Protein 3EAK (pdb70)

Solvent-accessible surface area: 11902 Å² total; per-residue (Å²): 138,15,68,9,85,16,61,39,32,31,123,21,140,85,57,19,14,34,85,0,31,2,52,16,65,54,16,114,137,98,65,21,56,46,9,0,1,0,0,2,12,76,8,105,92,110,51,77,66,17,0,1,0,8,4,8,143,49,17,102,57,42,41,15,137,70,0,129,39,54,5,18,0,13,18,6,31,71,128,60,13,0,53,0,9,0,8,60,3,30,66,127,1,30,0,43,0,51,0,0,2,24,150,31,126,14,149,187,56,5,63,44,172,62,13,177,28,82,11,94,22,16,100,0,45,8,89,125,20,120,9,90,15,57,41,30,28,135,18,143,80,52,15,14,34,103,0,25,1,51,17,70,46,14,106,136,103,70,24,55,55,12,0,1,0,0,3,11,72,32,108,86,120,49,80,72,17,0,1,0,9,4,39,77,55,15,107,57,46,56,13,144,50,0,66,37,52,5,18,0,11,18,3,36,70,106,61,12,0,16,0,12,0,9,57,3,38,74,120,0,31,1,45,0,47,0,0,2,25,124,29,151,10,148,188,59,6,57,31,168,56,12,138,30,88,10,95,20,21,100,0,40,3,103

Sequence (254 aa):
QVQLVESGGGLVQPGGSLRLSCAASGGSEYSYSTFSLGWFRQAPGQGLEAVAAIASMGGLTYYADSVKGRFTISRDNSKNTLYLQMNSLRAEDTAVYYCAAVRGYFMRLPSSHNFRYWGQGTLVTVSQVQLVESGGGLVQPGGSLRLSCAASGGSEYSYSTFSLGWFRQAPGQGLEAVAAIASMGGLTYYADSVKGRFTISRDNSKNTLYLQMNSLRAEDTAVYYCAAVRGYFMRLPSSHNFRYWGQGTLVTVS

CATH classification: 2.60.40.10

Foldseek 3Di:
DKAKAKDWADEDEAQAKTKIKIFIDDPPVDQLLLKKKFKWWAAVPGDIWTAKIFWRDPRDIEGDPVCVVFKDWDDDRVRSMIMMIGGNHDQVNWTWMKMFIDNDGDDYRDGPVRGDYIYPTGTHGYD/DKAKAKDWADEDEAQAKTKMKIFMDDPVVDQLLLKKKFKWWAAPPGDIGTAKIFFSPPRDIEGDPVCVVFKDWDDDRVRSMIMIIGGNHDQVPWTWMKMFIDSDGDDYRDDPVVGDGIYPTGTHGYD

Nearest PDB structures (foldseek):
  3eak-assembly2_B  TM=1.008E+00  e=4.453E-27  Camelus dromedarius
  3dwt-assembly8_H  TM=9.863E-01  e=5.514E-21  Camelus dromedarius
  7zkz-assembly1_B  TM=8.954E-01  e=1.924E-18  Lama glama
  7xli-assembly1_B  TM=9.361E-01  e=1.884E-16  Lama glama
  1qd0-assembly1_A  TM=9.054E-01  e=8.372E-16  Lama glama

Radius of gyration: 17.83 Å; Cα contacts (8 Å, |Δi|>4): 670; chains: 2; bounding box: 44×41×45 Å

Structure (mmCIF, N/CA/C/O backbone):
data_3EAK
#
_entry.id   3EAK
#
_cell.length_a   75.585
_cell.length_b   70.750
_cell.length_c   50.370
_cell.angle_alpha   90.00
_cell.angle_beta   90.00
_cell.angle_gamma   90.00
#
_symmetry.space_group_name_H-M   'P 21 21 2'
#
loop_
_entity.id
_entity.type
_entity.pdbx_description
1 polymer NbBCII10-FGLA
2 non-polymer 'SULFATE ION'
3 water water
#
loop_
_atom_site.group_PDB
_atom_site.id
_atom_site.type_symbol
_atom_site.label_atom_id
_atom_site.label_alt_id
_atom_site.label_comp_id
_atom_site.label_asym_id
_atom_site.label_entity_id
_atom_site.label_seq_id
_atom_site.pdbx_PDB_ins_code
_atom_site.Cartn_x
_atom_site.Cartn_y
_atom_site.Cartn_z
_atom_site.occupancy
_atom_site.B_iso_or_equiv
_atom_site.auth_seq_id
_atom_site.auth_comp_id
_atom_site.auth_asym_id
_atom_site.auth_atom_id
_atom_site.pdbx_PDB_model_num
ATOM 1 N N . GLN A 1 1 ? 68.179 9.063 20.372 1.00 42.83 1 GLN 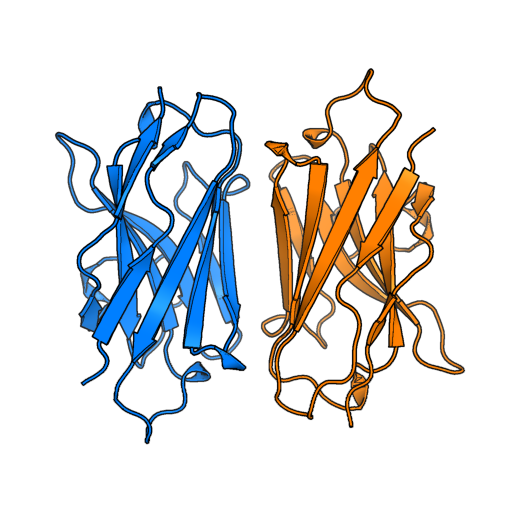A N 1
ATOM 2 C CA . GLN A 1 1 ? 68.009 10.178 21.354 1.00 40.84 1 GLN A CA 1
ATOM 3 C C . GLN A 1 1 ? 68.528 11.483 20.759 1.00 39.75 1 GLN A C 1
ATOM 4 O O . GLN A 1 1 ? 67.774 12.442 20.570 1.00 42.14 1 GLN A O 1
ATOM 9 N N . VAL A 1 2 ? 69.824 11.499 20.462 1.00 34.25 2 VAL A N 1
ATOM 10 C CA . VAL A 1 2 ? 70.490 12.672 19.909 1.00 27.61 2 VAL A CA 1
ATOM 11 C C . VAL A 1 2 ? 70.029 12.984 18.491 1.00 24.66 2 VAL A C 1
ATOM 12 O O . VAL A 1 2 ? 69.987 12.103 17.640 1.00 23.56 2 VAL A O 1
ATOM 16 N N . GLN A 1 3 ? 69.680 14.243 18.249 1.00 21.26 3 GLN A N 1
ATOM 17 C CA . GLN A 1 3 ? 69.264 14.682 16.922 1.00 18.03 3 GLN A CA 1
ATOM 18 C C . GLN A 1 3 ? 70.416 15.512 16.358 1.00 18.93 3 GLN A C 1
ATOM 19 O O . GLN A 1 3 ? 71.062 16.260 17.094 1.00 18.13 3 GLN A O 1
ATOM 22 N N . LEU A 1 4 ? 70.677 15.373 15.062 1.00 15.83 4 LEU A N 1
ATOM 23 C CA . LEU A 1 4 ? 71.759 16.104 14.411 1.00 17.23 4 LEU A CA 1
ATOM 24 C C . LEU A 1 4 ? 71.227 16.948 13.261 1.00 15.42 4 LEU A C 1
ATOM 25 O O . LEU A 1 4 ? 70.408 16.484 12.474 1.00 17.09 4 LEU A O 1
ATOM 30 N N . VAL A 1 5 ? 71.703 18.184 13.162 1.00 16.28 5 VAL A N 1
ATOM 31 C CA . VAL A 1 5 ? 71.267 19.082 12.102 1.00 16.06 5 VAL A CA 1
ATOM 32 C C . VAL A 1 5 ? 72.423 19.787 11.390 1.00 16.94 5 VAL A C 1
ATOM 33 O O . VAL A 1 5 ? 73.134 20.587 11.996 1.00 16.55 5 VAL A O 1
ATOM 37 N N . GLU A 1 6 ? 72.604 19.492 10.102 1.00 16.21 6 GLU A N 1
ATOM 38 C CA . GLU A 1 6 ? 73.662 20.126 9.326 1.00 18.75 6 GLU A CA 1
ATOM 39 C C . GLU A 1 6 ? 73.2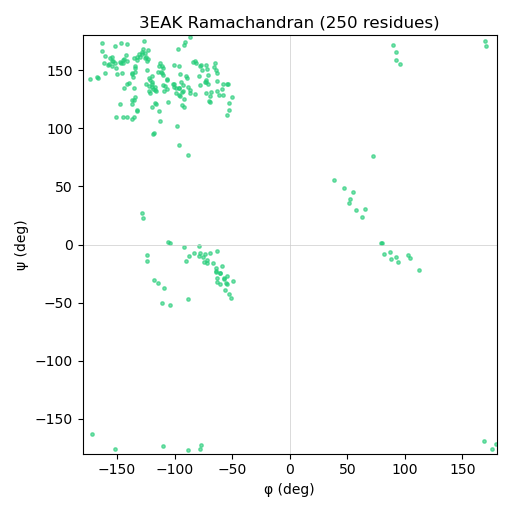40 21.529 8.926 1.00 19.76 6 GLU A C 1
ATOM 40 O O . GLU A 1 6 ? 72.050 21.821 8.785 1.00 19.04 6 GLU A O 1
ATOM 46 N N . SER A 1 7 ? 74.231 22.386 8.723 1.00 21.52 7 SER A N 1
ATOM 47 C CA . SER A 1 7 ? 74.003 23.769 8.338 1.00 22.40 7 SER A CA 1
ATOM 48 C C . SER A 1 7 ? 75.231 24.269 7.581 1.00 21.88 7 SER A C 1
ATOM 49 O O . SER A 1 7 ? 76.315 23.702 7.715 1.00 17.87 7 SER A O 1
ATOM 52 N N . GLY A 1 8 ? 75.055 25.309 6.770 1.00 21.04 8 GLY A N 1
ATOM 53 C CA . GLY A 1 8 ? 76.178 25.878 6.043 1.00 20.59 8 GLY A CA 1
ATOM 54 C C . GLY A 1 8 ? 76.305 25.541 4.571 1.00 21.74 8 GLY A C 1
ATOM 55 O O . GLY A 1 8 ? 77.135 26.123 3.871 1.00 21.89 8 GLY A O 1
ATOM 56 N N . GLY A 1 9 ? 75.498 24.603 4.093 1.00 21.60 9 GLY A N 1
ATOM 57 C CA . GLY A 1 9 ? 75.576 24.222 2.697 1.00 23.12 9 GLY A CA 1
ATOM 58 C C . GLY A 1 9 ? 75.184 25.341 1.752 1.00 25.32 9 GLY A C 1
ATOM 59 O O . GLY A 1 9 ? 74.448 26.260 2.122 1.00 23.08 9 GLY A O 1
ATOM 60 N N . GLY A 1 10 ? 75.676 25.267 0.523 1.00 24.93 10 GLY A N 1
ATOM 61 C CA . GLY A 1 10 ? 75.352 26.290 -0.451 1.00 26.11 10 GLY A CA 1
ATOM 62 C C . GLY A 1 10 ? 76.203 26.202 -1.696 1.00 24.96 10 GLY A C 1
ATOM 63 O O . GLY A 1 10 ? 76.922 25.227 -1.915 1.00 23.32 10 GLY A O 1
ATOM 64 N N . LEU A 1 11 ? 76.120 27.238 -2.516 1.00 26.32 11 LEU A N 1
ATOM 65 C CA . LEU A 1 11 ? 76.874 27.286 -3.750 1.00 26.48 11 LEU A CA 1
ATOM 66 C C . LEU A 1 11 ? 78.198 28.007 -3.545 1.00 27.16 11 LEU A C 1
ATOM 67 O O . LEU A 1 11 ? 78.249 29.085 -2.954 1.00 26.83 11 LEU A O 1
ATOM 72 N N . VAL A 1 12 ? 79.271 27.388 -4.022 1.00 25.43 12 VAL A N 1
ATOM 73 C CA . VAL A 1 12 ? 80.604 27.962 -3.923 1.00 28.19 12 VAL A CA 1
ATOM 74 C C . VAL A 1 12 ? 81.349 27.763 -5.236 1.00 27.99 12 VAL A C 1
ATOM 75 O O . VAL A 1 12 ? 81.138 26.774 -5.944 1.00 28.57 12 VAL A O 1
ATOM 79 N N . GLN A 1 13 ? 82.203 28.721 -5.571 1.00 28.24 13 GLN A N 1
ATOM 80 C CA . GLN A 1 13 ? 82.974 28.654 -6.802 1.00 29.27 13 GLN A CA 1
ATOM 81 C C . GLN A 1 13 ? 84.158 27.720 -6.621 1.00 26.14 13 GLN A C 1
ATOM 82 O O . GLN A 1 13 ? 84.725 27.634 -5.533 1.00 24.89 13 GLN A O 1
ATOM 88 N N . PRO A 1 14 ? 84.529 26.982 -7.679 1.00 24.78 14 PRO A N 1
ATOM 89 C CA . PRO A 1 14 ? 85.661 26.058 -7.602 1.00 26.32 14 PRO A CA 1
ATOM 90 C C . PRO A 1 14 ? 86.917 26.784 -7.129 1.00 28.47 14 PRO A C 1
ATOM 91 O O . PRO A 1 14 ? 87.188 27.910 -7.548 1.00 27.52 14 PRO A O 1
ATOM 95 N N . GLY A 1 15 ? 87.670 26.134 -6.249 1.00 26.10 15 GLY A N 1
ATOM 96 C CA . GLY A 1 15 ? 88.868 26.742 -5.705 1.00 22.10 15 GLY A CA 1
ATOM 97 C C . GLY A 1 15 ? 88.557 27.443 -4.390 1.00 19.72 15 GLY A C 1
ATOM 98 O O . GLY A 1 15 ? 89.456 27.782 -3.622 1.00 17.91 15 GLY A O 1
ATOM 99 N N . GLY A 1 16 ? 87.271 27.652 -4.129 1.00 21.40 16 GLY A N 1
ATOM 100 C CA . GLY A 1 16 ? 86.859 28.327 -2.908 1.00 20.93 16 GLY A CA 1
ATOM 101 C C . GLY A 1 16 ? 86.880 27.463 -1.659 1.00 19.15 16 GLY A C 1
ATOM 102 O O . GLY A 1 16 ? 87.297 26.305 -1.692 1.00 14.84 16 GLY A O 1
ATOM 103 N N . SER A 1 17 ? 86.424 28.046 -0.553 1.00 18.84 17 SER A N 1
ATOM 104 C CA . SER A 1 17 ? 86.372 27.363 0.734 1.00 18.67 17 SER A CA 1
ATOM 105 C C . SER A 1 17 ? 84.964 27.440 1.295 1.00 20.58 17 SER A C 1
ATOM 106 O O . SER A 1 17 ? 84.151 28.243 0.847 1.00 20.66 17 SER A O 1
ATOM 109 N N . LEU A 1 18 ? 84.690 26.616 2.297 1.00 17.78 18 LEU A N 1
ATOM 110 C CA . LEU A 1 18 ? 83.379 26.605 2.924 1.00 18.28 18 LEU A CA 1
ATOM 111 C C . LEU A 1 18 ? 83.438 25.820 4.227 1.00 16.41 18 LEU A C 1
ATOM 112 O O . LEU A 1 18 ? 84.147 24.815 4.321 1.00 16.12 18 LEU A O 1
ATOM 117 N N . ARG A 1 19 ? 82.699 26.285 5.228 1.00 14.23 19 ARG A N 1
ATOM 118 C CA . ARG A 1 19 ? 82.645 25.602 6.511 1.00 17.85 19 ARG A CA 1
ATOM 119 C C . ARG A 1 19 ? 81.227 25.105 6.752 1.00 18.27 19 ARG A C 1
ATOM 120 O O . ARG A 1 19 ? 80.265 25.854 6.575 1.00 18.61 19 ARG A O 1
ATOM 128 N N . LEU A 1 20 ? 81.107 23.841 7.143 1.00 14.81 20 LEU A N 1
ATOM 129 C CA . LEU A 1 20 ? 79.809 23.247 7.451 1.00 16.22 20 LEU A CA 1
ATOM 130 C C . LEU A 1 20 ? 79.753 23.004 8.951 1.00 17.01 20 LEU A C 1
ATOM 131 O O . LEU A 1 20 ? 80.774 22.723 9.573 1.00 13.39 20 LEU A O 1
ATOM 136 N N . SER A 1 21 ? 78.566 23.118 9.536 1.00 15.60 21 SER A N 1
ATOM 137 C CA . SER A 1 21 ? 78.419 22.876 10.960 1.00 15.61 21 SER A CA 1
ATOM 138 C C . SER A 1 21 ? 77.329 21.837 11.177 1.00 17.40 21 SER A C 1
ATOM 139 O O . SER A 1 21 ? 76.490 21.598 10.302 1.00 13.92 21 SER A O 1
ATOM 142 N N . CYS A 1 22 ? 77.353 21.222 12.354 1.00 15.50 22 CYS A N 1
ATOM 143 C CA . CYS A 1 22 ? 76.386 20.196 12.711 1.00 17.67 22 CYS A CA 1
ATOM 144 C C . CYS A 1 22 ? 76.068 20.303 14.192 1.00 16.33 22 CYS A C 1
ATOM 145 O O . CYS A 1 22 ? 76.906 20.002 15.042 1.00 18.85 22 CYS A O 1
ATOM 148 N N . ALA A 1 23 ? 74.854 20.749 14.494 1.00 15.34 23 ALA A N 1
ATOM 149 C CA . ALA A 1 23 ? 74.420 20.909 15.872 1.00 14.81 23 ALA A CA 1
ATOM 150 C C . ALA A 1 23 ? 73.716 19.656 16.372 1.00 16.20 23 ALA A C 1
ATOM 151 O O . ALA A 1 23 ? 72.837 19.109 15.698 1.00 18.93 23 ALA A O 1
ATOM 153 N N . ALA A 1 24 ? 74.107 19.198 17.553 1.00 15.37 24 ALA A N 1
ATOM 154 C CA . ALA A 1 24 ? 73.499 18.019 18.156 1.00 17.86 24 ALA A CA 1
ATOM 155 C C . ALA A 1 24 ? 72.606 18.472 19.305 1.00 19.38 24 ALA A C 1
ATOM 156 O O . ALA A 1 24 ? 72.942 19.415 20.024 1.00 17.37 24 ALA A O 1
ATOM 158 N N . SER A 1 25 ? 71.470 17.803 19.467 1.00 18.60 25 SER A N 1
ATOM 159 C CA . SER A 1 25 ? 70.537 18.124 20.539 1.00 20.65 25 SER A CA 1
ATOM 160 C C . SER A 1 25 ? 69.950 16.842 21.106 1.00 21.21 25 SER A C 1
ATOM 161 O O . SER A 1 25 ? 69.944 15.805 20.442 1.00 19.90 25 SER A O 1
ATOM 164 N N . GLY A 1 26 ? 69.454 16.914 22.336 1.00 19.66 26 GLY A N 1
ATOM 165 C CA . GLY A 1 26 ? 68.885 15.737 22.965 1.00 22.06 26 GLY A CA 1
ATOM 166 C C . GLY A 1 26 ? 69.963 14.986 23.719 1.00 21.79 26 GLY A C 1
ATOM 167 O O . GLY A 1 26 ? 71.145 15.320 23.601 1.00 19.81 26 GLY A O 1
ATOM 168 N N . GLY A 1 27 ? 69.561 13.978 24.491 1.00 22.22 27 GLY A N 1
ATOM 169 C CA . GLY A 1 27 ? 70.513 13.195 25.264 1.00 21.84 27 GLY A CA 1
ATOM 170 C C . GLY A 1 27 ? 71.410 14.015 26.181 1.00 23.56 27 GLY A C 1
ATOM 171 O O . GLY A 1 27 ? 72.617 13.784 26.244 1.00 24.58 27 GLY A O 1
ATOM 172 N N . SER A 1 28 ? 70.829 14.966 26.906 1.00 26.05 28 SER A N 1
ATOM 173 C CA . SER A 1 28 ? 71.601 15.822 27.804 1.00 24.88 28 SER A CA 1
ATOM 174 C C . SER A 1 28 ? 72.396 15.064 28.863 1.00 26.50 28 SER A C 1
ATOM 175 O O . SER A 1 28 ? 73.433 15.546 29.319 1.00 24.86 28 SER A O 1
ATOM 178 N N . GLU A 1 29 ? 71.912 13.889 29.265 1.00 24.30 29 GLU A N 1
ATOM 179 C CA . GLU A 1 29 ? 72.603 13.103 30.287 1.00 25.33 29 GLU A CA 1
ATOM 180 C C . GLU A 1 29 ? 73.926 12.525 29.781 1.00 24.89 29 GLU A C 1
ATOM 181 O O . GLU A 1 29 ? 74.721 12.013 30.563 1.00 24.03 29 GLU A O 1
ATOM 187 N N . TYR A 1 30 ? 74.200 12.651 28.578 1.00 24.27 30 TYR A N 1
ATOM 188 C CA . TYR A 1 30 ? 75.280 12.089 27.769 1.00 25.35 30 TYR A CA 1
ATOM 189 C C . TYR A 1 30 ? 76.309 13.180 27.473 1.00 21.56 30 TYR A C 1
ATOM 190 O O . TYR A 1 30 ? 75.954 14.307 27.112 1.00 22.23 30 TYR A O 1
ATOM 194 N N . SER A 1 31 ? 77.627 12.972 27.858 1.00 22.04 31 SER A N 1
ATOM 195 C CA . SER A 1 31 ? 78.666 13.972 27.613 1.00 22.21 31 SER A CA 1
ATOM 196 C C . SER A 1 31 ? 78.932 14.022 26.117 1.00 20.22 31 SER A C 1
ATOM 197 O O . SER A 1 31 ? 79.250 13.000 25.508 1.00 17.55 31 SER A O 1
ATOM 200 N N . TYR A 1 32 ? 78.802 15.206 25.525 1.00 18.59 32 TYR A N 1
ATOM 201 C CA . TYR A 1 32 ? 79.025 15.346 24.093 1.00 19.04 32 TYR A CA 1
ATOM 202 C C . TYR A 1 32 ? 80.377 14.767 23.689 1.00 17.11 32 TYR A C 1
ATOM 203 O O . TYR A 1 32 ? 80.484 14.079 22.678 1.00 16.61 32 TYR A O 1
ATOM 212 N N . SER A 1 33 ? 81.399 15.039 24.493 1.00 17.30 33 SER A N 1
ATOM 213 C CA . SER A 1 33 ? 82.749 14.566 24.208 1.00 19.34 33 SER A CA 1
ATOM 214 C C . SER A 1 33 ? 82.895 13.047 24.097 1.00 19.84 33 SER A C 1
ATOM 215 O O . SER A 1 33 ? 83.882 12.567 23.538 1.00 21.76 33 SER A O 1
ATOM 218 N N . THR A 1 34 ? 81.932 12.288 24.622 1.00 19.27 34 THR A N 1
ATOM 219 C CA . THR A 1 34 ? 82.012 10.829 24.537 1.00 18.75 34 THR A CA 1
ATOM 220 C C . THR A 1 34 ? 81.592 10.321 23.155 1.00 16.93 34 THR A C 1
ATOM 221 O O . THR A 1 34 ? 81.767 9.144 22.833 1.00 20.68 34 THR A O 1
ATOM 225 N N . PHE A 1 35 ? 81.036 11.207 22.339 1.00 15.00 35 PHE A N 1
ATOM 226 C CA . PHE A 1 35 ? 80.631 10.825 20.993 1.00 15.77 35 PHE A CA 1
ATOM 227 C C . PHE A 1 35 ? 81.779 11.011 20.010 1.00 15.27 35 PHE A C 1
ATOM 228 O O . PHE A 1 35 ? 82.481 12.022 20.062 1.00 16.28 35 PHE A O 1
ATOM 236 N N . SER A 1 36 ? 81.984 10.022 19.140 1.00 15.28 36 SER A N 1
ATOM 237 C CA . SER A 1 36 ? 82.978 10.131 18.074 1.00 13.92 36 SER A CA 1
ATOM 238 C C . SER A 1 36 ? 82.099 10.727 16.983 1.00 16.10 36 SER A C 1
ATOM 239 O O . SER A 1 36 ? 80.913 10.393 16.903 1.00 15.71 36 SER A O 1
ATOM 242 N N . LEU A 1 37 ? 82.653 11.607 16.158 1.00 16.17 37 LEU A N 1
ATOM 243 C CA . LEU A 1 37 ? 81.865 12.261 15.117 1.00 17.47 37 LEU A CA 1
ATOM 244 C C . LEU A 1 37 ? 82.435 12.044 13.722 1.00 15.61 37 LEU A C 1
ATOM 245 O O . LEU A 1 37 ? 83.612 11.731 13.562 1.00 17.84 37 LEU A O 1
ATOM 250 N N . GLY A 1 38 ? 81.591 12.225 12.712 1.00 14.94 38 GLY A N 1
ATOM 251 C CA . GLY A 1 38 ? 82.051 12.041 11.352 1.00 12.51 38 GLY A CA 1
ATOM 252 C C . GLY A 1 38 ? 81.243 12.770 10.301 1.00 11.74 38 GLY A C 1
ATOM 253 O O . GLY A 1 38 ? 80.073 13.109 10.507 1.00 13.40 38 GLY A O 1
ATOM 254 N N . TRP A 1 39 ? 81.898 13.047 9.179 1.00 12.50 39 TRP A N 1
ATOM 255 C CA . TRP A 1 39 ? 81.263 13.689 8.038 1.00 9.74 39 TRP A CA 1
ATOM 256 C C . TRP A 1 39 ? 81.313 12.716 6.878 1.00 11.12 39 TRP A C 1
ATOM 257 O O . TRP A 1 39 ? 82.359 12.130 6.597 1.00 10.93 39 TRP A O 1
ATOM 268 N N . PHE A 1 40 ? 80.175 12.563 6.213 1.00 10.28 40 PHE A N 1
ATOM 269 C CA . PHE A 1 40 ? 80.045 11.701 5.052 1.00 11.28 40 PHE A CA 1
ATOM 270 C C . PHE A 1 40 ? 79.433 12.537 3.943 1.00 11.98 40 PHE A C 1
ATOM 271 O O . PHE A 1 40 ? 78.954 13.644 4.183 1.00 12.01 40 PHE A O 1
ATOM 279 N N . ARG A 1 41 ? 79.458 12.015 2.726 1.00 12.17 41 ARG A N 1
ATOM 280 C CA . ARG A 1 41 ? 78.846 12.728 1.620 1.00 13.02 41 ARG A CA 1
ATOM 281 C C . ARG A 1 41 ? 78.417 11.750 0.545 1.00 13.87 41 ARG A C 1
ATOM 282 O O . ARG A 1 41 ? 78.916 10.624 0.463 1.00 11.07 41 ARG A O 1
ATOM 290 N N . GLN A 1 42 ? 77.472 12.192 -0.272 1.00 13.23 42 GLN A N 1
ATOM 291 C CA . GLN A 1 42 ? 76.983 11.386 -1.368 1.00 15.37 42 GLN A CA 1
ATOM 292 C C . GLN A 1 42 ? 76.852 12.309 -2.558 1.00 13.36 42 GLN A C 1
ATOM 293 O O . GLN A 1 42 ? 75.985 13.173 -2.586 1.00 15.20 42 GLN A O 1
ATOM 299 N N . ALA A 1 43 ? 77.744 12.150 -3.524 1.00 14.30 43 ALA A N 1
ATOM 300 C CA . ALA A 1 43 ? 77.693 12.989 -4.705 1.00 16.99 43 ALA A CA 1
ATOM 301 C C . ALA A 1 43 ? 76.643 12.399 -5.625 1.00 18.83 43 ALA A C 1
ATOM 302 O O . ALA A 1 43 ? 76.311 11.221 -5.518 1.00 16.91 43 ALA A O 1
ATOM 304 N N . PRO A 1 44 ? 76.068 13.222 -6.515 1.00 19.30 44 PRO A N 1
ATOM 305 C CA . PRO A 1 44 ? 75.062 12.656 -7.410 1.00 19.89 44 PRO A CA 1
ATOM 306 C C . PRO A 1 44 ? 75.690 11.512 -8.202 1.00 20.16 44 PRO A C 1
ATOM 307 O O . PRO A 1 44 ? 76.838 11.606 -8.634 1.00 22.13 44 PRO A O 1
ATOM 311 N N . GLY A 1 45 ? 74.951 10.418 -8.352 1.00 20.65 45 GLY A N 1
ATOM 312 C CA . GLY A 1 45 ? 75.460 9.278 -9.092 1.00 20.05 45 GLY A CA 1
ATOM 313 C C . GLY A 1 45 ? 76.431 8.386 -8.332 1.00 20.71 45 GLY A C 1
ATOM 314 O O . GLY A 1 45 ? 76.929 7.410 -8.896 1.00 20.88 45 GLY A O 1
ATOM 315 N N . GLN A 1 46 ? 76.702 8.697 -7.063 1.00 19.59 46 GLN A N 1
ATOM 316 C CA . GLN A 1 46 ? 77.629 7.886 -6.271 1.00 18.96 46 GLN A CA 1
ATOM 317 C C . GLN A 1 46 ? 77.022 7.415 -4.955 1.00 18.09 46 GLN A C 1
ATOM 318 O O . GLN A 1 46 ? 75.912 7.796 -4.590 1.00 17.08 46 GLN A O 1
ATOM 324 N N . GLY A 1 47 ? 77.778 6.595 -4.235 1.00 17.76 47 GLY A N 1
ATOM 325 C CA . GLY A 1 47 ? 77.320 6.095 -2.954 1.00 14.85 47 GLY A CA 1
ATOM 326 C C . GLY A 1 47 ? 77.777 6.979 -1.807 1.00 16.83 47 GLY A C 1
ATOM 327 O O . GLY A 1 47 ? 78.570 7.912 -1.991 1.00 15.75 47 GLY A O 1
ATOM 328 N N . LEU A 1 48 ? 77.260 6.694 -0.619 1.00 16.10 48 LEU A N 1
ATOM 329 C CA . LEU A 1 48 ? 77.616 7.432 0.585 1.00 15.19 48 LEU A CA 1
ATOM 330 C C . LEU A 1 48 ? 79.063 7.104 0.950 1.00 18.56 48 LEU A C 1
ATOM 331 O O . LEU A 1 48 ? 79.401 5.937 1.152 1.00 18.09 48 LEU A O 1
ATOM 336 N N . GLU A 1 49 ? 79.914 8.121 1.049 1.00 15.61 49 GLU A N 1
ATOM 337 C CA . GLU A 1 49 ? 81.315 7.891 1.391 1.00 16.74 49 GLU A CA 1
ATOM 338 C C . GLU A 1 49 ? 81.764 8.669 2.624 1.00 16.12 49 GLU A C 1
ATOM 339 O O . GLU A 1 49 ? 81.258 9.751 2.910 1.00 12.82 49 G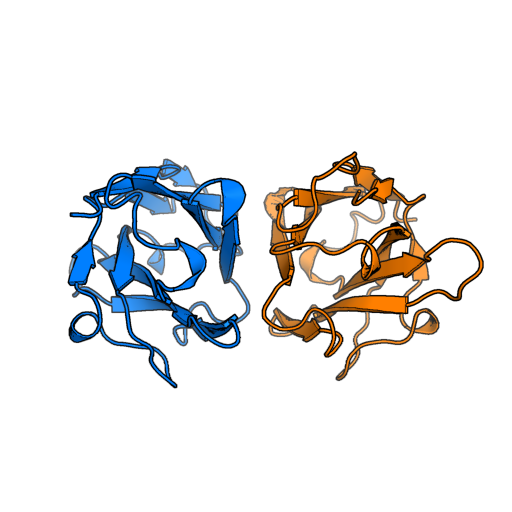LU A O 1
ATOM 345 N N . ALA A 1 50 ? 82.727 8.108 3.348 1.00 14.14 50 ALA A N 1
ATOM 346 C CA . ALA A 1 50 ? 83.257 8.766 4.529 1.00 14.09 50 ALA A CA 1
ATOM 347 C C . ALA A 1 50 ? 84.122 9.933 4.061 1.00 13.02 50 ALA A C 1
ATOM 348 O O . ALA A 1 50 ? 84.855 9.809 3.082 1.00 12.56 50 ALA A O 1
ATOM 350 N N . VAL A 1 51 ? 84.034 11.062 4.759 1.00 12.76 51 VAL A N 1
ATOM 351 C CA . VAL A 1 51 ? 84.825 12.235 4.404 1.00 12.58 51 VAL A CA 1
ATOM 352 C C . VAL A 1 51 ? 85.896 12.524 5.452 1.00 11.46 51 VAL A C 1
ATOM 353 O O . VAL A 1 51 ? 87.070 12.701 5.126 1.00 12.07 51 VAL A O 1
ATOM 357 N N . ALA A 1 52 ? 85.482 12.569 6.712 1.00 13.09 52 ALA A N 1
ATOM 358 C CA . ALA A 1 52 ? 86.396 12.834 7.817 1.00 11.55 52 ALA A CA 1
ATOM 359 C C . ALA A 1 52 ? 85.760 12.374 9.111 1.00 10.87 52 ALA A C 1
ATOM 360 O O . ALA A 1 52 ? 84.536 12.272 9.210 1.00 11.54 52 ALA A O 1
ATOM 362 N N . ALA A 1 53 ? 86.587 12.087 10.106 1.00 10.17 53 ALA A N 1
ATOM 363 C CA . ALA A 1 53 ? 86.067 11.644 11.384 1.00 10.95 53 ALA A CA 1
ATOM 364 C C . ALA A 1 53 ? 87.021 11.964 12.518 1.00 12.24 53 ALA A C 1
ATOM 365 O O . ALA A 1 53 ? 88.234 12.070 12.329 1.00 13.90 53 ALA A O 1
ATOM 367 N N . ILE A 1 54 ? 86.461 12.112 13.707 1.00 11.98 54 ILE A N 1
ATOM 368 C CA . ILE A 1 54 ? 87.259 12.409 14.878 1.00 13.28 54 ILE A CA 1
ATOM 369 C C . ILE A 1 54 ? 86.781 11.514 16.013 1.00 14.59 54 ILE A C 1
ATOM 370 O O . ILE A 1 54 ? 85.603 11.528 16.390 1.00 14.05 54 ILE A O 1
ATOM 375 N N . ALA A 1 55 ? 87.703 10.811 16.529 1.00 12.49 55 ALA A N 1
ATOM 376 C CA . ALA A 1 55 ? 87.365 9.815 17.539 1.00 12.19 55 ALA A CA 1
ATOM 377 C C . ALA A 1 55 ? 87.388 10.399 18.938 1.00 16.39 55 ALA A C 1
ATOM 378 O O . ALA A 1 55 ? 88.220 11.262 19.265 1.00 14.63 55 ALA A O 1
ATOM 380 N N . SER A 1 56 ? 86.464 9.915 19.711 1.00 17.88 56 SER A N 1
ATOM 381 C CA . SER A 1 56 ? 86.390 10.243 21.106 1.00 22.04 56 SER A CA 1
ATOM 382 C C . SER A 1 56 ? 87.560 9.510 21.700 1.00 25.69 56 SER A C 1
ATOM 383 O O . SER A 1 56 ? 87.947 8.469 21.175 1.00 30.43 56 SER A O 1
ATOM 386 N N . MET A 1 57 ? 88.117 10.021 22.762 1.00 28.93 57 MET A N 1
ATOM 387 C CA . MET A 1 57 ? 89.271 9.353 23.425 1.00 32.15 57 MET A CA 1
ATOM 388 C C . MET A 1 57 ? 90.535 9.503 22.569 1.00 31.17 57 MET A C 1
ATOM 389 O O . MET A 1 57 ? 90.990 8.540 21.930 1.00 34.76 57 MET A O 1
ATOM 394 N N . GLY A 1 58 ? 90.885 10.699 22.782 1.00 29.31 58 GLY A N 1
ATOM 395 C CA . GLY A 1 58 ? 92.156 11.079 22.187 1.00 27.64 58 GLY A CA 1
ATOM 396 C C . GLY A 1 58 ? 92.016 12.086 21.059 1.00 23.87 58 GLY A C 1
ATOM 397 O O . GLY A 1 58 ? 92.971 12.785 20.720 1.00 21.33 58 GLY A O 1
ATOM 398 N N . GLY A 1 59 ? 90.825 12.153 20.471 1.00 20.55 59 GLY A N 1
ATOM 399 C CA . GLY A 1 59 ? 90.578 13.093 19.390 1.00 17.95 59 GLY A CA 1
ATOM 400 C C . GLY A 1 59 ? 91.362 12.846 18.113 1.00 16.15 59 GLY A C 1
ATOM 401 O O . GLY A 1 59 ? 91.683 13.787 17.398 1.00 16.15 59 GLY A O 1
ATOM 402 N N . LEU A 1 60 ? 91.677 11.591 17.815 1.00 15.04 60 LEU A N 1
ATOM 403 C CA . LEU A 1 60 ? 92.410 11.280 16.592 1.00 15.95 60 LEU A CA 1
ATOM 404 C C . LEU A 1 60 ? 91.502 11.481 15.373 1.00 14.25 60 LEU A C 1
ATOM 405 O O . LEU A 1 60 ? 90.327 11.106 15.386 1.00 12.34 60 LEU A O 1
ATOM 410 N N . THR A 1 61 ? 92.054 12.072 14.318 1.00 13.30 61 THR A N 1
ATOM 411 C CA . THR A 1 61 ? 91.288 12.333 13.107 1.00 14.55 61 THR A CA 1
ATOM 412 C C . THR A 1 61 ? 91.694 11.468 11.924 1.00 13.20 61 THR A C 1
ATOM 413 O O . THR A 1 61 ? 92.838 11.034 11.811 1.00 12.82 61 THR A O 1
ATOM 417 N N . TYR A 1 62 ? 90.732 11.230 11.042 1.00 14.13 62 TYR A N 1
ATOM 418 C CA . TYR A 1 62 ? 90.932 10.413 9.853 1.00 13.16 62 TYR A CA 1
ATOM 419 C C . TYR A 1 62 ? 90.271 11.132 8.682 1.00 14.26 62 TYR A C 1
ATOM 420 O O . TYR A 1 62 ? 89.233 11.767 8.851 1.00 14.22 62 TYR A O 1
ATOM 429 N N . TYR A 1 63 ? 90.875 11.047 7.500 1.00 13.82 63 TYR A N 1
ATOM 430 C CA . TYR A 1 63 ? 90.326 11.715 6.324 1.00 15.92 63 TYR A CA 1
ATOM 431 C C . TYR A 1 63 ? 90.314 10.826 5.089 1.00 14.58 63 TYR A C 1
ATOM 432 O O . TYR A 1 63 ? 91.128 9.915 4.971 1.00 15.78 63 TYR A O 1
ATOM 441 N N . ALA A 1 64 ? 89.396 11.110 4.171 1.00 13.04 64 ALA A N 1
ATOM 442 C CA . ALA A 1 64 ? 89.301 10.364 2.921 1.00 14.11 64 ALA A CA 1
ATOM 443 C C . ALA A 1 64 ? 90.492 10.770 2.043 1.00 15.83 64 ALA A C 1
ATOM 444 O O . ALA A 1 64 ? 91.032 11.875 2.175 1.00 13.07 64 ALA A O 1
ATOM 446 N N . ASP A 1 65 ? 90.894 9.880 1.141 1.00 18.40 65 ASP A N 1
ATOM 447 C CA . ASP A 1 65 ? 92.040 10.146 0.278 1.00 19.68 65 ASP A CA 1
ATOM 448 C C . ASP A 1 65 ? 92.004 11.479 -0.463 1.00 17.99 65 ASP A C 1
ATOM 449 O O . ASP A 1 65 ? 92.996 12.206 -0.481 1.00 20.10 65 ASP A O 1
ATOM 454 N N . SER A 1 66 ? 90.862 11.804 -1.054 1.00 17.46 66 SER A N 1
ATOM 455 C CA . SER A 1 66 ? 90.720 13.030 -1.835 1.00 18.62 66 SER A CA 1
ATOM 456 C C . SER A 1 66 ? 90.527 14.338 -1.068 1.00 19.04 66 SER A C 1
ATOM 457 O O . SER A 1 66 ? 90.417 15.397 -1.691 1.00 16.56 66 SER A O 1
ATOM 460 N N . VAL A 1 67 ? 90.480 14.287 0.260 1.00 15.94 67 VAL A N 1
ATOM 461 C CA . VAL A 1 67 ? 90.277 15.514 1.025 1.00 15.13 67 VAL A CA 1
ATOM 462 C C . VAL A 1 67 ? 91.377 15.759 2.055 1.00 17.88 67 VAL A C 1
ATOM 463 O O . VAL A 1 67 ? 91.451 16.829 2.656 1.00 17.88 67 VAL A O 1
ATOM 467 N N . LYS A 1 68 ? 92.233 14.764 2.250 1.00 17.05 68 LYS A N 1
ATOM 468 C CA . LYS A 1 68 ? 93.324 14.877 3.205 1.00 19.65 68 LYS A CA 1
ATOM 469 C C . LYS A 1 68 ? 94.201 16.073 2.825 1.00 20.78 68 LYS A C 1
ATOM 470 O O . LYS A 1 68 ? 94.625 16.205 1.677 1.00 18.88 68 LYS A O 1
ATOM 476 N N . GLY A 1 69 ? 94.462 16.946 3.791 1.00 21.53 69 GLY A N 1
ATOM 477 C CA . GLY A 1 69 ? 95.275 18.117 3.521 1.00 21.11 69 GLY A CA 1
ATOM 478 C C . GLY A 1 69 ? 94.471 19.305 3.018 1.00 19.86 69 GLY A C 1
ATOM 479 O O . GLY A 1 69 ? 94.991 20.424 2.953 1.00 20.79 69 GLY A O 1
ATOM 480 N N . ARG A 1 70 ? 93.213 19.062 2.650 1.00 18.25 70 ARG A N 1
ATOM 481 C CA . ARG A 1 70 ? 92.305 20.105 2.154 1.00 18.07 70 ARG A CA 1
ATOM 482 C C . ARG A 1 70 ? 91.193 20.451 3.140 1.00 17.63 70 ARG A C 1
ATOM 483 O O . ARG A 1 70 ? 90.766 21.607 3.229 1.00 17.71 70 ARG A O 1
ATOM 491 N N . PHE A 1 71 ? 90.690 19.428 3.827 1.00 14.99 71 PHE A N 1
ATOM 492 C CA . PHE A 1 71 ? 89.600 19.583 4.791 1.00 13.43 71 PHE A CA 1
ATOM 493 C C . PHE A 1 71 ? 90.078 19.349 6.221 1.00 14.57 71 PHE A C 1
ATOM 494 O O . PHE A 1 71 ? 91.037 18.606 6.461 1.00 15.15 71 PHE A O 1
ATOM 502 N N . THR A 1 72 ? 89.384 19.967 7.168 1.00 10.23 72 THR A N 1
ATOM 503 C CA . THR A 1 72 ? 89.704 19.797 8.577 1.00 9.93 72 THR A CA 1
ATOM 504 C C . THR A 1 72 ? 88.435 19.617 9.390 1.00 9.69 72 THR A C 1
ATOM 505 O O . THR A 1 72 ? 87.532 20.453 9.341 1.00 10.89 72 THR A O 1
ATOM 509 N N . ILE A 1 73 ? 88.367 18.522 10.138 1.00 10.51 73 ILE A N 1
ATOM 510 C CA . ILE A 1 73 ? 87.220 18.269 10.993 1.00 9.05 73 ILE A CA 1
ATOM 511 C C . ILE A 1 73 ? 87.571 18.794 12.385 1.00 9.97 73 ILE A C 1
ATOM 512 O O . ILE A 1 73 ? 88.713 18.669 12.836 1.00 10.75 73 ILE A O 1
ATOM 517 N N . SER A 1 74 ? 86.607 19.417 13.051 1.00 10.59 74 SER A N 1
ATOM 518 C CA . SER A 1 74 ? 86.834 19.948 14.394 1.00 12.33 74 SER A CA 1
ATOM 519 C C . SER A 1 74 ? 85.521 19.945 15.151 1.00 12.26 74 SER A C 1
ATOM 520 O O . SER A 1 74 ? 84.462 19.711 14.564 1.00 12.73 74 SER A O 1
ATOM 523 N N . ARG A 1 75 ? 85.587 20.217 16.448 1.00 11.26 75 ARG A N 1
ATOM 524 C CA . ARG A 1 75 ? 84.386 20.233 17.267 1.00 14.04 75 ARG A CA 1
ATOM 525 C C . ARG A 1 75 ? 84.442 21.283 18.363 1.00 14.15 75 ARG A C 1
ATOM 526 O O . ARG A 1 75 ? 85.517 21.621 18.870 1.00 12.61 75 ARG A O 1
ATOM 534 N N . ASP A 1 76 ? 83.277 21.824 18.697 1.00 15.17 76 ASP A N 1
ATOM 535 C CA . ASP A 1 76 ? 83.165 22.789 19.779 1.00 15.73 76 ASP A CA 1
ATOM 536 C C . ASP A 1 76 ? 82.235 22.090 20.759 1.00 14.43 76 ASP A C 1
ATOM 537 O O . ASP A 1 76 ? 81.014 22.169 20.619 1.00 13.89 76 ASP A O 1
ATOM 542 N N . ASN A 1 77 ? 82.809 21.403 21.745 1.00 13.80 77 ASN A N 1
ATOM 543 C CA . ASN A 1 77 ? 82.002 20.671 22.710 1.00 14.08 77 ASN A CA 1
ATOM 544 C C . ASN A 1 77 ? 81.034 21.509 23.541 1.00 17.65 77 ASN A C 1
ATOM 545 O O . ASN A 1 77 ? 79.950 21.039 23.891 1.00 17.91 77 ASN A O 1
ATOM 550 N N . SER A 1 78 ? 81.416 22.738 23.866 1.00 18.57 78 SER A N 1
ATOM 551 C CA . SER A 1 78 ? 80.543 23.594 24.657 1.00 18.38 78 SER A CA 1
ATOM 552 C C . SER A 1 78 ? 79.273 23.890 23.871 1.00 19.18 78 SER A C 1
ATOM 553 O O . SER A 1 78 ? 78.239 24.199 24.453 1.00 20.67 78 SER A O 1
ATOM 556 N N . LYS A 1 79 ? 79.358 23.788 22.548 1.00 18.06 79 LYS A N 1
ATOM 557 C CA . LYS A 1 79 ? 78.216 24.044 21.672 1.00 20.27 79 LYS A CA 1
ATOM 558 C C . LYS A 1 79 ? 77.624 22.767 21.095 1.00 17.29 79 LYS A C 1
ATOM 559 O O . LYS A 1 79 ? 76.689 22.826 20.302 1.00 20.14 79 LYS A O 1
ATOM 565 N N . ASN A 1 80 ? 78.170 21.618 21.474 1.00 18.24 80 ASN A N 1
ATOM 566 C CA . ASN A 1 80 ? 77.677 20.343 20.956 1.00 17.51 80 ASN A CA 1
ATOM 567 C C . ASN A 1 80 ? 77.639 20.413 19.432 1.00 16.84 80 ASN A C 1
ATOM 568 O O . ASN A 1 80 ? 76.745 19.850 18.794 1.00 15.46 80 ASN A O 1
ATOM 573 N N . THR A 1 81 ? 78.616 21.108 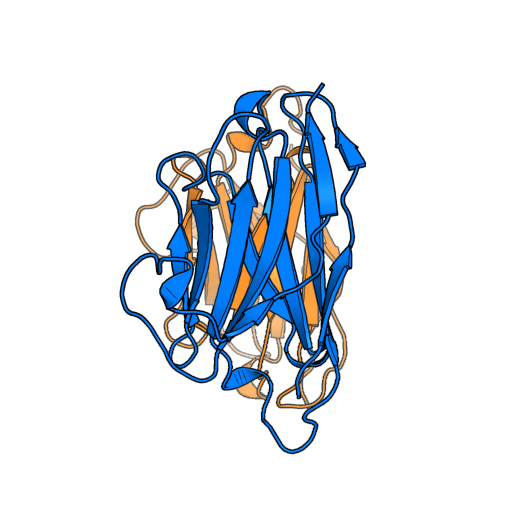18.855 1.00 13.55 81 THR A N 1
ATOM 574 C CA . THR A 1 81 ? 78.673 21.276 17.408 1.00 14.21 81 THR A CA 1
ATOM 575 C C . THR A 1 81 ? 79.923 20.711 16.755 1.00 13.93 81 THR A C 1
ATOM 576 O O . THR A 1 81 ? 81.030 20.832 17.287 1.00 12.12 81 THR A O 1
ATOM 580 N N . LEU A 1 82 ? 79.711 20.098 15.592 1.00 14.31 82 LEU A N 1
ATOM 581 C CA . LEU A 1 82 ? 80.756 19.491 14.762 1.00 14.20 82 LEU A CA 1
ATOM 582 C C . LEU A 1 82 ? 80.928 20.376 13.529 1.00 14.21 82 LEU A C 1
ATOM 583 O O . LEU A 1 82 ? 79.943 20.807 12.927 1.00 15.15 82 LEU A O 1
ATOM 588 N N . TYR A 1 83 ? 82.162 20.630 13.144 1.00 14.42 83 TYR A N 1
ATOM 589 C CA . TYR A 1 83 ? 82.432 21.479 11.981 1.00 11.80 83 TYR A CA 1
ATOM 590 C C . TYR A 1 83 ? 83.308 20.764 10.963 1.00 14.00 83 TYR A C 1
ATOM 591 O O . TYR A 1 83 ? 83.968 19.769 11.273 1.00 14.16 83 TYR A O 1
ATOM 600 N N . LEU A 1 84 ? 83.290 21.282 9.748 1.00 14.31 84 LEU A N 1
ATOM 601 C CA . LEU A 1 84 ? 84.210 20.797 8.696 1.00 17.46 84 LEU A CA 1
ATOM 602 C C . LEU A 1 84 ? 84.536 21.955 7.810 1.00 17.27 84 LEU A C 1
ATOM 603 O O . LEU A 1 84 ? 83.668 22.605 7.209 1.00 16.64 84 LEU A O 1
ATOM 608 N N . GLN A 1 85 ? 85.818 22.194 7.789 1.00 17.04 85 GLN A N 1
ATOM 609 C CA . GLN A 1 85 ? 86.418 23.258 7.004 1.00 16.37 85 GLN A CA 1
ATOM 610 C C . GLN A 1 85 ? 86.879 22.662 5.694 1.00 14.81 85 GLN A C 1
ATOM 611 O O . GLN A 1 85 ? 87.572 21.638 5.689 1.00 13.50 85 GLN A O 1
ATOM 617 N N . MET A 1 86 ? 86.464 23.263 4.595 1.00 14.18 86 MET A N 1
ATOM 618 C CA . MET A 1 86 ? 86.830 22.784 3.269 1.00 16.29 86 MET A CA 1
ATOM 619 C C . MET A 1 86 ? 87.596 23.844 2.490 1.00 15.71 86 MET A C 1
ATOM 620 O O . MET A 1 86 ? 87.237 25.020 2.521 1.00 16.68 86 MET A O 1
ATOM 625 N N . ASN A 1 87 ? 88.648 23.419 1.795 1.00 13.89 87 ASN A N 1
ATOM 626 C CA . ASN A 1 87 ? 89.467 24.318 0.982 1.00 15.76 87 ASN A CA 1
ATOM 627 C C . ASN A 1 87 ? 89.709 23.712 -0.397 1.00 17.12 87 ASN A C 1
ATOM 628 O O . ASN A 1 87 ? 89.566 22.504 -0.581 1.00 16.21 87 ASN A O 1
ATOM 633 N N . SER A 1 88 ? 90.088 24.558 -1.352 1.00 16.93 88 SER A N 1
ATOM 634 C CA . SER A 1 88 ? 90.364 24.116 -2.716 1.00 18.22 88 SER A CA 1
ATOM 635 C C . SER A 1 88 ? 89.265 23.195 -3.227 1.00 17.71 88 SER A C 1
ATOM 636 O O . SER A 1 88 ? 89.545 22.123 -3.756 1.00 20.02 88 SER A O 1
ATOM 639 N N . LEU A 1 89 ? 88.017 23.612 -3.062 1.00 15.15 89 LEU A N 1
ATOM 640 C CA . LEU A 1 89 ? 86.883 22.811 -3.503 1.00 19.23 89 LEU A CA 1
ATOM 641 C C . LEU A 1 89 ? 86.868 22.606 -5.011 1.00 21.43 89 LEU A C 1
ATOM 642 O O . LEU A 1 89 ? 87.197 23.515 -5.776 1.00 21.79 89 LEU A O 1
ATOM 647 N N . ARG A 1 90 ? 86.499 21.399 -5.423 1.00 18.21 90 ARG A N 1
ATOM 648 C CA . ARG A 1 90 ? 86.425 21.045 -6.835 1.00 20.97 90 ARG A CA 1
ATOM 649 C C . ARG A 1 90 ? 85.021 20.549 -7.161 1.00 20.06 90 ARG A C 1
ATOM 650 O O . ARG A 1 90 ? 84.225 20.267 -6.266 1.00 17.97 90 ARG A O 1
ATOM 652 N N . ALA A 1 91 ? 84.725 20.443 -8.450 1.00 21.80 91 ALA A N 1
ATOM 653 C CA . ALA A 1 91 ? 83.420 19.985 -8.892 1.00 20.76 91 ALA A CA 1
ATOM 654 C C . ALA A 1 91 ? 83.085 18.631 -8.274 1.00 19.52 91 ALA A C 1
ATOM 655 O O . ALA A 1 91 ? 81.928 18.349 -7.984 1.00 22.57 91 ALA A O 1
ATOM 657 N N . GLU A 1 92 ? 84.099 17.802 -8.060 1.00 20.60 92 GLU A N 1
ATOM 658 C CA . GLU A 1 92 ? 83.879 16.482 -7.481 1.00 22.41 92 GLU A CA 1
ATOM 659 C C . GLU A 1 92 ? 83.393 16.561 -6.037 1.00 19.93 92 GLU A C 1
ATOM 660 O O . GLU A 1 92 ? 82.902 15.570 -5.497 1.00 22.61 92 GLU A O 1
ATOM 666 N N . ASP A 1 93 ? 83.537 17.723 -5.407 1.00 16.47 93 ASP A N 1
ATOM 667 C CA . ASP A 1 93 ? 83.107 17.877 -4.021 1.00 15.88 93 ASP A CA 1
ATOM 668 C C . ASP A 1 93 ? 81.619 18.183 -3.903 1.00 15.58 93 ASP A C 1
ATOM 669 O O . ASP A 1 93 ? 81.072 18.218 -2.798 1.00 11.53 93 ASP A O 1
ATOM 674 N N . THR A 1 94 ? 80.970 18.418 -5.042 1.00 15.04 94 THR A N 1
ATOM 675 C CA . THR A 1 94 ? 79.539 18.692 -5.049 1.00 15.92 94 THR A CA 1
ATOM 676 C C . THR A 1 94 ? 78.844 17.464 -4.477 1.00 14.56 94 THR A C 1
ATOM 677 O O . THR A 1 94 ? 79.102 16.348 -4.919 1.00 15.41 94 THR A O 1
ATOM 681 N N . ALA A 1 95 ? 77.971 17.671 -3.494 1.00 13.97 95 ALA A N 1
ATOM 682 C CA . ALA A 1 95 ? 77.257 16.562 -2.863 1.00 15.77 95 ALA A CA 1
ATOM 683 C C . ALA A 1 95 ? 76.504 17.005 -1.625 1.00 15.01 95 ALA A C 1
ATOM 684 O O . ALA A 1 95 ? 76.658 18.132 -1.159 1.00 12.28 95 ALA A O 1
ATOM 686 N N . VAL A 1 96 ? 75.679 16.104 -1.101 1.00 15.07 96 VAL A N 1
ATOM 687 C CA . VAL A 1 96 ? 74.963 16.375 0.133 1.00 16.40 96 VAL A CA 1
ATOM 688 C C . VAL A 1 96 ? 75.894 15.810 1.205 1.00 17.05 96 VAL A C 1
ATOM 689 O O . VAL A 1 96 ? 76.308 14.651 1.129 1.00 16.53 96 VAL A O 1
ATOM 693 N N . TYR A 1 97 ? 76.248 16.647 2.174 1.00 15.38 97 TYR A N 1
ATOM 694 C CA . TYR A 1 97 ? 77.136 16.254 3.271 1.00 14.14 97 TYR A CA 1
ATOM 695 C C . TYR A 1 97 ? 76.331 15.901 4.520 1.00 13.61 97 TYR A C 1
ATOM 696 O O . TYR A 1 97 ? 75.451 16.657 4.934 1.00 13.53 97 TYR A O 1
ATOM 705 N N . TYR A 1 98 ? 76.622 14.744 5.108 1.00 12.77 98 TYR A N 1
ATOM 706 C CA . TYR A 1 98 ? 75.908 14.300 6.300 1.00 14.75 98 TYR A CA 1
ATOM 707 C C . TYR A 1 98 ? 76.834 14.169 7.503 1.00 13.69 98 TYR A C 1
ATOM 708 O O . TYR A 1 98 ? 77.931 13.623 7.380 1.00 11.71 98 TYR A O 1
ATOM 717 N N . CYS A 1 99 ? 76.402 14.663 8.663 1.00 15.13 99 CYS A N 1
ATOM 718 C CA . CYS A 1 99 ? 77.208 14.482 9.866 1.00 16.31 99 CYS A CA 1
ATOM 719 C C . CYS A 1 99 ? 76.625 13.256 10.556 1.00 13.75 99 CYS A C 1
ATOM 720 O O . CYS A 1 99 ? 75.453 12.929 10.366 1.00 13.94 99 CYS A O 1
ATOM 723 N N . ALA A 1 100 ? 77.451 12.569 11.332 1.00 11.99 100 ALA A N 1
ATOM 724 C CA . ALA A 1 100 ? 77.026 11.375 12.041 1.00 12.93 100 ALA A CA 1
ATOM 725 C C . ALA A 1 100 ? 77.746 11.337 13.378 1.00 11.69 100 ALA A C 1
ATOM 726 O O . ALA A 1 100 ? 78.784 11.979 13.541 1.00 12.73 100 ALA A O 1
ATOM 728 N N . ALA A 1 101 ? 77.194 10.592 14.327 1.00 11.63 101 ALA A N 1
ATOM 729 C CA . ALA A 1 101 ? 77.780 10.478 15.661 1.00 12.07 101 ALA A CA 1
ATOM 730 C C . ALA A 1 101 ? 77.514 9.094 16.223 1.00 13.14 101 ALA A C 1
ATOM 731 O O . ALA A 1 101 ? 76.573 8.415 15.808 1.00 14.42 101 ALA A O 1
ATOM 733 N N . VAL A 1 102 ? 78.350 8.679 17.166 1.00 12.50 102 VAL A N 1
ATOM 734 C CA . VAL A 1 102 ? 78.202 7.382 17.796 1.00 13.07 102 VAL A CA 1
ATOM 735 C C . VAL A 1 102 ? 78.949 7.378 19.113 1.00 12.68 102 VAL A C 1
ATOM 736 O O . VAL A 1 102 ? 79.967 8.059 19.264 1.00 13.97 102 VAL A O 1
ATOM 740 N N . ARG A 1 103 ? 78.430 6.623 20.071 1.00 12.67 103 ARG A N 1
ATOM 741 C CA . ARG A 1 103 ? 79.069 6.523 21.366 1.00 16.47 103 ARG A CA 1
ATOM 742 C C . ARG A 1 103 ? 79.904 5.257 21.259 1.00 18.33 103 ARG A C 1
ATOM 743 O O . ARG A 1 103 ? 79.472 4.158 21.616 1.00 17.47 103 ARG A O 1
ATOM 751 N N . GLY A 1 104 ? 81.100 5.437 20.718 1.00 16.53 104 GLY A N 1
ATOM 752 C CA . GLY A 1 104 ? 82.027 4.340 20.520 1.00 18.05 104 GLY A CA 1
ATOM 753 C C . GLY A 1 104 ? 83.202 4.940 19.784 1.00 18.49 104 GLY A C 1
ATOM 754 O O . GLY A 1 104 ? 83.229 6.152 19.561 1.00 17.63 104 GLY A O 1
ATOM 755 N N . TYR A 1 105 ? 84.176 4.130 19.395 1.00 16.13 105 TYR A N 1
ATOM 756 C CA . TYR A 1 105 ? 85.307 4.706 18.695 1.00 20.42 105 TYR A CA 1
ATOM 757 C C . TYR A 1 105 ? 85.813 3.826 17.567 1.00 18.66 105 TYR A C 1
ATOM 758 O O . TYR A 1 105 ? 85.395 2.675 17.409 1.00 19.35 105 TYR A O 1
ATOM 767 N N . PHE A 1 106 ? 86.738 4.388 16.799 1.00 18.38 106 PHE A N 1
ATOM 768 C CA . PHE A 1 106 ? 87.340 3.723 15.655 1.00 14.42 106 PHE A CA 1
ATOM 769 C C . PHE A 1 106 ? 88.816 4.109 15.598 1.00 16.06 106 PHE A C 1
ATOM 770 O O . PHE A 1 106 ? 89.220 5.082 16.230 1.00 14.43 106 PHE A O 1
ATOM 778 N N . MET A 1 107 ?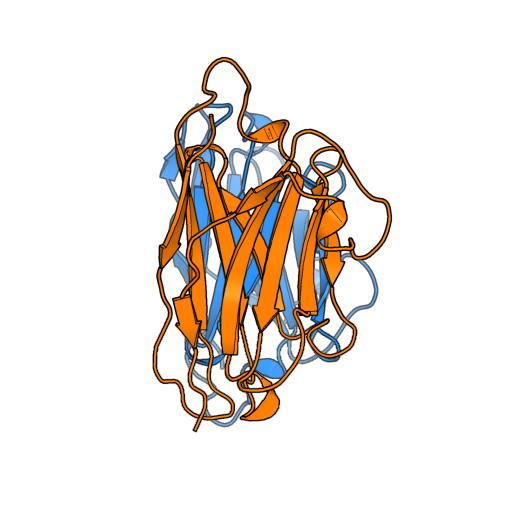 89.616 3.349 14.852 1.00 15.84 107 MET A N 1
ATOM 779 C CA . MET A 1 107 ? 91.049 3.624 14.754 1.00 18.54 107 MET A CA 1
ATOM 780 C C . MET A 1 107 ? 91.543 3.734 13.310 1.00 16.69 107 MET A C 1
ATOM 781 O O . MET A 1 107 ? 92.727 3.549 13.030 1.00 16.64 107 MET A O 1
ATOM 786 N N . ARG A 1 108 ? 90.618 4.034 12.406 1.00 14.55 108 ARG A N 1
ATOM 787 C CA . ARG A 1 108 ? 90.906 4.208 10.984 1.00 17.10 108 ARG A CA 1
ATOM 788 C C . ARG A 1 108 ? 89.692 4.938 10.429 1.00 15.87 108 ARG A C 1
ATOM 789 O O . ARG A 1 108 ? 88.674 5.035 11.114 1.00 14.23 108 ARG A O 1
ATOM 797 N N . LEU A 1 109 ? 89.782 5.467 9.213 1.00 13.42 109 LEU A N 1
ATOM 798 C CA . LEU A 1 109 ? 88.624 6.149 8.649 1.00 12.42 109 LEU A CA 1
ATOM 799 C C . LEU A 1 109 ? 87.450 5.165 8.752 1.00 13.40 109 LEU A C 1
ATOM 800 O O . LEU A 1 109 ? 87.476 4.093 8.154 1.00 12.34 109 LEU A O 1
ATOM 805 N N . PRO A 1 110 ? 86.420 5.504 9.546 1.00 14.19 110 PRO A N 1
ATOM 806 C CA . PRO A 1 110 ? 85.241 4.646 9.728 1.00 13.63 110 PRO A CA 1
ATOM 807 C C . PRO A 1 110 ? 84.262 4.666 8.546 1.00 14.43 110 PRO A C 1
ATOM 808 O O . PRO A 1 110 ? 84.153 5.668 7.843 1.00 15.52 110 PRO A O 1
ATOM 812 N N . SER A 1 111 ? 83.552 3.560 8.329 1.00 12.87 111 SER A N 1
ATOM 813 C CA . SER A 1 111 ? 82.565 3.504 7.253 1.00 12.20 111 SER A CA 1
ATOM 814 C C . SER A 1 111 ? 81.232 3.941 7.871 1.00 9.67 111 SER A C 1
ATOM 815 O O . SER A 1 111 ? 81.139 4.143 9.080 1.00 10.86 111 SER A O 1
ATOM 818 N N . SER A 1 112 ? 80.206 4.080 7.047 1.00 10.56 112 SER A N 1
ATOM 819 C CA . SER A 1 112 ? 78.896 4.502 7.531 1.00 13.14 112 SER A CA 1
ATOM 820 C C . SER A 1 112 ? 78.305 3.541 8.566 1.00 13.92 112 SER A C 1
ATOM 821 O O . SER A 1 112 ? 77.478 3.932 9.394 1.00 13.53 112 SER A O 1
ATOM 824 N N . HIS A 1 113 ? 78.734 2.283 8.520 1.00 12.67 113 HIS A N 1
ATOM 825 C CA . HIS A 1 113 ? 78.234 1.282 9.446 1.00 13.29 113 HIS A CA 1
ATOM 826 C C . HIS A 1 113 ? 78.607 1.588 10.898 1.00 15.42 113 HIS A C 1
ATOM 827 O O . HIS A 1 113 ? 77.936 1.124 11.815 1.00 13.47 113 HIS A O 1
ATOM 834 N N . ASN A 1 114 ? 79.666 2.372 11.103 1.00 13.70 114 ASN A N 1
ATOM 835 C CA . ASN A 1 114 ? 80.129 2.711 12.452 1.00 14.14 114 ASN A CA 1
ATOM 836 C C . ASN A 1 114 ? 79.266 3.735 13.191 1.00 11.78 114 ASN A C 1
ATOM 837 O O . ASN A 1 114 ? 79.399 3.897 14.401 1.00 12.03 114 ASN A O 1
ATOM 842 N N . PHE A 1 115 ? 78.394 4.428 12.474 1.00 12.40 115 PHE A N 1
ATOM 843 C CA . PHE A 1 115 ? 77.586 5.479 13.090 1.00 12.13 115 PHE A CA 1
ATOM 844 C C . PHE A 1 115 ? 76.104 5.217 13.332 1.00 13.62 115 PHE A C 1
ATOM 845 O O . PHE A 1 115 ? 75.382 4.756 12.448 1.00 14.60 115 PHE A O 1
ATOM 853 N N . ARG A 1 116 ? 75.665 5.561 14.542 1.00 14.89 116 ARG A N 1
ATOM 854 C CA . ARG A 1 116 ? 74.283 5.391 14.967 1.00 15.60 116 ARG A CA 1
ATOM 855 C C . ARG A 1 116 ? 73.373 6.574 14.646 1.00 16.87 116 ARG A C 1
ATOM 856 O O . ARG A 1 116 ? 72.264 6.384 14.137 1.00 15.69 116 ARG A O 1
ATOM 864 N N . TYR A 1 117 ? 73.828 7.791 14.943 1.00 14.36 117 TYR A N 1
ATOM 865 C CA . TYR A 1 117 ? 73.013 8.972 14.692 1.00 14.05 117 TYR A CA 1
ATOM 866 C C . TYR A 1 117 ? 73.424 9.688 13.414 1.00 16.70 117 TYR A C 1
ATOM 867 O O . TYR A 1 117 ? 74.614 9.852 13.132 1.00 16.03 117 TYR A O 1
ATOM 876 N N . TRP A 1 118 ? 72.428 10.121 12.650 1.00 12.70 118 TRP A N 1
ATOM 877 C CA . TRP A 1 118 ? 72.665 10.808 11.391 1.00 12.76 118 TRP A CA 1
ATOM 878 C C . TRP A 1 118 ? 71.813 12.047 11.215 1.00 14.77 118 TRP A C 1
ATOM 879 O O . TRP A 1 118 ? 70.686 12.110 11.705 1.00 15.05 118 TRP A O 1
ATOM 890 N N . GLY A 1 119 ? 72.361 13.028 10.501 1.00 15.66 119 GLY A N 1
ATOM 891 C CA . GLY A 1 119 ? 71.635 14.256 10.234 1.00 16.81 119 GLY A CA 1
ATOM 892 C C . GLY A 1 119 ? 70.832 14.078 8.958 1.00 18.65 119 GLY A C 1
ATOM 893 O O . GLY A 1 119 ? 70.841 12.999 8.375 1.00 16.03 119 GLY A O 1
ATOM 894 N N . GLN A 1 120 ? 70.145 15.125 8.514 1.00 17.73 120 GLN A N 1
ATOM 895 C CA . GLN A 1 120 ? 69.340 15.040 7.296 1.00 20.52 120 GLN A CA 1
ATOM 896 C C . GLN A 1 120 ? 70.167 15.416 6.068 1.00 17.87 120 GLN A C 1
ATOM 897 O O . GLN A 1 120 ? 69.760 15.171 4.936 1.00 18.24 120 GLN A O 1
ATOM 899 N N . GLY A 1 121 ? 71.328 16.016 6.307 1.00 18.50 121 GLY A N 1
ATOM 900 C CA . GLY A 1 121 ? 72.211 16.415 5.224 1.00 16.29 121 GLY A CA 1
ATOM 901 C C . GLY A 1 121 ? 72.073 17.857 4.769 1.00 18.25 121 GLY A C 1
ATOM 902 O O . GLY A 1 121 ? 71.017 18.472 4.936 1.00 16.55 121 GLY A O 1
ATOM 903 N N . THR A 1 122 ? 73.150 18.390 4.189 1.00 17.49 122 THR A N 1
ATOM 904 C CA . THR A 1 122 ? 73.185 19.756 3.670 1.00 17.45 122 THR A CA 1
ATOM 905 C C . THR A 1 122 ? 73.852 19.708 2.291 1.00 18.33 122 THR A C 1
ATOM 906 O O . THR A 1 122 ? 74.877 19.044 2.115 1.00 17.25 122 THR A O 1
ATOM 910 N N . LEU A 1 123 ? 73.276 20.403 1.312 1.00 16.41 123 LEU A N 1
ATOM 911 C CA . LEU A 1 123 ? 73.828 20.387 -0.037 1.00 15.80 123 LEU A CA 1
ATOM 912 C C . LEU A 1 123 ? 74.926 21.419 -0.320 1.00 17.20 123 LEU A C 1
ATOM 913 O O . LEU A 1 123 ? 74.778 22.608 -0.037 1.00 16.19 123 LEU A O 1
ATOM 918 N N . VAL A 1 124 ? 76.029 20.943 -0.880 1.00 16.11 124 VAL A N 1
ATOM 919 C CA . VAL A 1 124 ? 77.137 21.806 -1.256 1.00 17.26 124 VAL A CA 1
ATOM 920 C C . VAL A 1 124 ? 77.299 21.642 -2.757 1.00 17.29 124 VAL A C 1
ATOM 921 O O . VAL A 1 124 ? 77.558 20.542 -3.250 1.00 15.40 124 VAL A O 1
ATOM 925 N N . THR A 1 125 ? 77.127 22.742 -3.480 1.00 19.25 125 THR A N 1
ATOM 926 C CA . THR A 1 125 ? 77.238 22.733 -4.932 1.00 20.36 125 THR A CA 1
ATOM 927 C C . THR A 1 125 ? 78.443 23.552 -5.360 1.00 22.59 125 THR A C 1
ATOM 928 O O . THR A 1 125 ? 78.470 24.766 -5.159 1.00 22.84 125 THR A O 1
ATOM 932 N N . VAL A 1 126 ? 79.435 22.890 -5.947 1.00 20.33 126 VAL A N 1
ATOM 933 C CA . VAL A 1 126 ? 80.643 23.574 -6.388 1.00 22.88 126 VAL A CA 1
ATOM 934 C C . VAL A 1 126 ? 80.605 23.897 -7.878 1.00 23.89 126 VAL A C 1
ATOM 935 O O . VAL A 1 126 ? 80.827 23.028 -8.718 1.00 25.03 126 VAL A O 1
ATOM 939 N N . SER A 1 127 ? 80.308 25.156 -8.189 1.00 27.89 127 SER A N 1
ATOM 940 C CA . SER A 1 127 ? 80.253 25.634 -9.571 1.00 31.35 127 SER A CA 1
ATOM 941 C C . SER A 1 127 ? 80.473 27.148 -9.592 1.00 30.26 127 SER A C 1
ATOM 942 O O . SER A 1 127 ? 80.695 27.739 -10.649 1.00 31.17 127 SER A O 1
ATOM 945 N N . GLN B 1 1 ? 106.330 42.173 5.312 1.00 22.93 1 GLN B N 1
ATOM 946 C CA . GLN B 1 1 ? 105.319 42.486 4.254 1.00 22.62 1 GLN B CA 1
ATOM 947 C C . GLN B 1 1 ? 103.928 41.962 4.622 1.00 23.54 1 GLN B C 1
ATOM 948 O O . GLN B 1 1 ? 102.912 42.506 4.179 1.00 23.27 1 GLN B O 1
ATOM 953 N N . VAL B 1 2 ? 103.887 40.914 5.440 1.00 20.61 2 VAL B N 1
ATOM 954 C CA . VAL B 1 2 ? 102.624 40.303 5.852 1.00 20.79 2 VAL B CA 1
ATOM 955 C C . VAL B 1 2 ? 102.162 40.758 7.235 1.00 21.75 2 VAL B C 1
ATOM 956 O O . VAL B 1 2 ? 102.951 40.804 8.175 1.00 20.87 2 VAL B O 1
ATOM 960 N N . GLN B 1 3 ? 100.877 41.089 7.343 1.00 18.69 3 GLN B N 1
ATOM 961 C CA . GLN B 1 3 ? 100.291 41.543 8.600 1.00 22.25 3 GLN B CA 1
ATOM 962 C C . GLN B 1 3 ? 99.369 40.441 9.128 1.00 21.65 3 GLN B C 1
ATOM 963 O O . GLN B 1 3 ? 98.539 39.922 8.385 1.00 20.27 3 GLN B O 1
ATOM 969 N N . LEU B 1 4 ? 99.511 40.102 10.408 1.00 21.07 4 LEU B N 1
ATOM 970 C CA . LEU B 1 4 ? 98.692 39.072 11.049 1.00 19.95 4 LEU B CA 1
ATOM 971 C C . LEU B 1 4 ? 97.951 39.664 12.253 1.00 19.67 4 LEU B C 1
ATOM 972 O O . LEU B 1 4 ? 98.554 40.338 13.082 1.00 16.86 4 LEU B O 1
ATOM 977 N N . VAL B 1 5 ? 96.650 39.404 12.354 1.00 19.82 5 VAL B N 1
ATOM 978 C CA . VAL B 1 5 ? 95.865 39.932 13.465 1.00 17.82 5 VAL B CA 1
ATOM 979 C C . VAL B 1 5 ? 94.973 38.878 14.119 1.00 18.34 5 VAL B C 1
ATOM 980 O O . VAL B 1 5 ? 94.052 38.352 13.489 1.00 14.69 5 VAL B O 1
ATOM 984 N N . GLU B 1 6 ? 95.244 38.580 15.388 1.00 18.46 6 GLU B N 1
ATOM 985 C CA . GLU B 1 6 ? 94.453 37.601 16.121 1.00 19.84 6 GLU B CA 1
ATOM 986 C C . GLU B 1 6 ? 93.183 38.240 16.673 1.00 20.23 6 GLU B C 1
ATOM 987 O O . GLU B 1 6 ? 93.108 39.459 16.843 1.00 16.21 6 GLU B O 1
ATOM 993 N N . SER B 1 7 ? 92.186 37.404 16.945 1.00 17.59 7 SER B N 1
ATOM 994 C CA . SER B 1 7 ? 90.931 37.854 17.531 1.00 19.60 7 SER B CA 1
ATOM 995 C C . SER B 1 7 ? 90.255 36.639 18.150 1.00 20.23 7 SER B C 1
ATOM 996 O O . SER B 1 7 ? 90.621 35.496 17.850 1.00 19.26 7 SER B O 1
ATOM 999 N N . GLY B 1 8 ? 89.295 36.889 19.033 1.00 19.70 8 GLY B N 1
ATOM 1000 C CA . GLY B 1 8 ? 88.582 35.804 19.677 1.00 20.31 8 GLY B CA 1
ATOM 1001 C C . GLY B 1 8 ? 88.961 35.535 21.122 1.00 18.74 8 GLY B C 1
ATOM 1002 O O . GLY B 1 8 ? 88.273 34.787 21.806 1.00 20.21 8 GLY B O 1
ATOM 1003 N N . GLY B 1 9 ? 90.053 36.131 21.592 1.00 19.87 9 GLY B N 1
ATOM 1004 C CA . GLY B 1 9 ? 90.475 35.912 22.965 1.00 18.28 9 GLY B CA 1
ATOM 1005 C C . GLY B 1 9 ? 89.461 36.414 23.974 1.00 22.37 9 GLY B C 1
ATOM 1006 O O . GLY B 1 9 ? 88.765 37.395 23.729 1.00 23.94 9 GLY B O 1
ATOM 1007 N N . GLY B 1 10 ? 89.369 35.742 25.115 1.00 24.18 10 GLY B N 1
ATOM 1008 C CA . GLY B 1 10 ? 88.423 36.169 26.125 1.00 22.33 10 GLY B CA 1
ATOM 1009 C C . GLY B 1 10 ? 88.432 35.292 27.355 1.00 23.37 10 GLY B C 1
ATOM 1010 O O . GLY B 1 10 ? 89.288 34.421 27.507 1.00 18.77 10 GLY B O 1
ATOM 1011 N N . LEU B 1 11 ? 87.468 35.526 28.237 1.00 23.26 11 LEU B N 1
ATOM 1012 C CA . LEU B 1 11 ? 87.348 34.762 29.468 1.00 23.25 11 LEU B CA 1
ATOM 1013 C C . LEU B 1 11 ? 86.534 33.505 29.187 1.00 23.44 11 LEU B C 1
ATOM 1014 O O . LEU B 1 11 ? 85.487 33.567 28.543 1.00 24.25 11 LEU B O 1
ATOM 1019 N N . VAL B 1 12 ? 87.025 32.366 29.660 1.00 24.76 12 VAL B N 1
ATOM 1020 C CA . VAL B 1 12 ? 86.331 31.099 29.465 1.00 24.33 12 VAL B CA 1
ATOM 1021 C C . VAL B 1 12 ? 86.445 30.242 30.718 1.00 25.73 12 VAL B C 1
ATOM 1022 O O . VAL B 1 12 ? 87.505 30.171 31.341 1.00 23.77 12 VAL B O 1
ATOM 1026 N N . GLN B 1 13 ? 85.345 29.594 31.083 1.00 26.35 13 GLN B N 1
ATOM 1027 C CA . GLN B 1 13 ? 85.305 28.738 32.262 1.00 27.01 13 GLN B CA 1
ATOM 1028 C C . GLN B 1 13 ? 86.081 27.448 32.014 1.00 26.24 13 GLN B C 1
ATOM 1029 O O . GLN B 1 13 ? 86.061 26.909 30.907 1.00 27.00 13 GLN B O 1
ATOM 1035 N N . PRO B 1 14 ? 86.810 26.954 33.029 1.00 26.26 14 PRO B N 1
ATOM 1036 C CA . PRO B 1 14 ? 87.550 25.711 32.813 1.00 25.31 14 PRO B CA 1
ATOM 1037 C C . PRO B 1 14 ? 86.608 24.620 32.297 1.00 25.52 14 PRO B C 1
ATOM 1038 O O . PRO B 1 14 ? 85.473 24.484 32.768 1.00 23.44 14 PRO B O 1
ATOM 1042 N N . GLY B 1 15 ? 87.082 23.860 31.315 1.00 26.42 15 GLY B N 1
ATOM 1043 C CA . GLY B 1 15 ? 86.271 22.811 30.727 1.00 23.61 15 GLY B CA 1
ATOM 1044 C C . GLY B 1 15 ? 85.518 23.361 29.531 1.00 23.08 15 GLY B C 1
ATOM 1045 O O . GLY B 1 15 ? 84.926 22.615 28.747 1.00 23.11 15 GLY B O 1
ATOM 1046 N N . GLY B 1 16 ? 85.549 24.682 29.384 1.00 21.68 16 GLY B N 1
ATOM 1047 C CA . GLY B 1 16 ? 84.855 25.327 28.282 1.00 20.88 16 GLY B CA 1
ATOM 1048 C C . GLY B 1 16 ? 85.570 25.227 26.944 1.00 17.47 16 GLY B C 1
ATOM 1049 O O . GLY B 1 16 ? 86.572 24.524 26.816 1.00 14.90 16 GLY B O 1
ATOM 1050 N N . SER B 1 17 ? 85.043 25.933 25.946 1.00 16.44 17 SER B N 1
ATOM 1051 C CA . SER B 1 17 ? 85.627 25.938 24.607 1.00 16.04 17 SER B CA 1
ATOM 1052 C C . SER B 1 17 ? 85.787 27.367 24.117 1.00 15.58 17 SER B C 1
ATOM 1053 O O . SER B 1 17 ? 85.182 28.286 24.659 1.00 16.61 17 SER B O 1
ATOM 1056 N N . LEU B 1 18 ? 86.591 27.547 23.076 1.00 16.18 18 LEU B N 1
ATOM 1057 C CA . LEU B 1 18 ? 86.811 28.871 22.505 1.00 15.70 18 LEU B CA 1
ATOM 1058 C C . LEU B 1 18 ? 87.516 28.740 21.158 1.00 14.97 18 LEU B C 1
ATOM 1059 O O . LEU B 1 18 ? 88.362 27.866 20.969 1.00 15.28 18 LEU B O 1
ATOM 1064 N N . ARG B 1 19 ? 87.173 29.597 20.233 1.00 12.90 19 ARG B N 1
ATOM 1065 C CA . ARG B 1 19 ? 87.833 29.593 18.921 1.00 15.82 19 ARG B CA 1
ATOM 1066 C C . ARG B 1 19 ? 88.525 30.928 18.698 1.00 16.29 19 ARG B C 1
ATOM 1067 O O . ARG B 1 19 ? 87.957 31.997 18.954 1.00 16.08 19 ARG B O 1
ATOM 1075 N N . LEU B 1 20 ? 89.744 30.827 18.234 1.00 13.08 20 LEU B N 1
ATOM 1076 C CA . LEU B 1 20 ? 90.567 31.997 17.934 1.00 14.54 20 LEU B CA 1
ATOM 1077 C C . LEU B 1 20 ? 90.766 32.084 16.426 1.00 15.68 20 LEU B C 1
ATOM 1078 O O . LEU B 1 20 ? 90.823 31.050 15.737 1.00 14.62 20 LEU B O 1
ATOM 1083 N N . SER B 1 21 ? 90.891 33.273 15.898 1.00 16.49 21 SER B N 1
ATOM 1084 C CA . SER B 1 21 ? 91.130 33.442 14.479 1.00 16.76 21 SER B CA 1
ATOM 1085 C C . SER B 1 21 ? 92.346 34.346 14.289 1.00 17.86 21 SER B C 1
ATOM 1086 O O . SER B 1 21 ? 92.791 35.018 15.222 1.00 16.33 21 SER B O 1
ATOM 1089 N N . CYS B 1 22 ? 92.884 34.334 13.077 1.00 16.81 22 CYS B N 1
ATOM 1090 C CA . CYS B 1 22 ? 94.042 35.141 12.719 1.00 19.08 22 CYS B CA 1
ATOM 1091 C C . CYS B 1 22 ? 93.938 35.460 11.239 1.00 20.43 22 CYS B C 1
ATOM 1092 O O . CYS B 1 22 ? 94.086 34.575 10.395 1.00 21.69 22 CYS B O 1
ATOM 1095 N N . ALA B 1 23 ? 93.671 36.722 10.930 1.00 19.79 23 ALA B N 1
ATOM 1096 C CA . ALA B 1 23 ? 93.539 37.150 9.545 1.00 19.51 23 ALA B CA 1
ATOM 1097 C C . ALA B 1 23 ? 94.844 37.738 9.020 1.00 20.03 23 ALA B C 1
ATOM 1098 O O . ALA B 1 23 ? 95.503 38.539 9.693 1.00 18.73 23 ALA B O 1
ATOM 1100 N N . ALA B 1 24 ? 95.207 37.329 7.810 1.00 19.39 24 ALA B N 1
ATOM 1101 C CA . ALA B 1 24 ? 96.430 37.787 7.169 1.00 17.26 24 ALA B CA 1
ATOM 1102 C C . ALA B 1 24 ? 96.151 38.711 5.992 1.00 17.34 24 ALA B C 1
ATOM 1103 O O . ALA B 1 24 ? 95.154 38.552 5.279 1.00 15.06 24 ALA B O 1
ATOM 1105 N N . SER B 1 25 ? 97.033 39.687 5.805 1.00 16.19 25 SER B N 1
ATOM 1106 C CA . SER B 1 25 ? 96.926 40.627 4.698 1.00 18.14 25 SER B CA 1
ATOM 1107 C C . SER B 1 25 ? 98.348 40.995 4.277 1.00 18.40 25 SER B C 1
ATOM 1108 O O . SER B 1 25 ? 99.288 40.877 5.067 1.00 18.90 25 SER B O 1
ATOM 1111 N N . GLY B 1 26 ? 98.512 41.427 3.033 1.00 16.58 26 GLY B N 1
ATOM 1112 C CA . GLY B 1 26 ? 99.834 41.800 2.567 1.00 16.09 26 GLY B CA 1
ATOM 1113 C C . GLY B 1 26 ? 100.557 40.647 1.901 1.00 17.14 26 GLY B C 1
ATOM 1114 O O . GLY B 1 26 ? 100.144 39.488 2.030 1.00 15.32 26 GLY B O 1
ATOM 1115 N N . GLY B 1 27 ? 101.639 40.963 1.193 1.00 14.83 27 GLY B N 1
ATOM 1116 C CA . GLY B 1 27 ? 102.402 39.937 0.505 1.00 15.19 27 GLY B CA 1
ATOM 1117 C C . GLY B 1 27 ? 101.536 39.165 -0.475 1.00 17.16 27 GLY B C 1
ATOM 1118 O O . GLY B 1 27 ? 101.800 37.993 -0.755 1.00 15.70 27 GLY B O 1
ATOM 1119 N N . SER B 1 28 ? 100.515 39.836 -1.008 1.00 15.26 28 SER B N 1
ATOM 1120 C CA . SER B 1 28 ? 99.564 39.226 -1.940 1.00 16.86 28 SER B CA 1
ATOM 1121 C C . SER B 1 28 ? 100.131 38.738 -3.275 1.00 17.91 28 SER B C 1
ATOM 1122 O O . SER B 1 28 ? 99.404 38.142 -4.073 1.00 17.70 28 SER B O 1
ATOM 1125 N N . GLU B 1 29 ? 101.406 38.997 -3.545 1.00 16.19 29 GLU B N 1
ATOM 1126 C CA . GLU B 1 29 ? 101.973 38.498 -4.789 1.00 14.97 29 GLU B CA 1
ATOM 1127 C C . GLU B 1 29 ? 102.169 36.994 -4.618 1.00 14.94 29 GLU B C 1
ATOM 1128 O O . GLU B 1 29 ? 102.503 36.289 -5.569 1.00 12.75 29 GLU B O 1
ATOM 1134 N N . TYR B 1 30 ? 101.964 36.509 -3.393 1.00 12.63 30 TYR B N 1
ATOM 1135 C CA . TYR B 1 30 ? 102.096 35.084 -3.098 1.00 16.47 30 TYR B CA 1
ATOM 1136 C C . TYR B 1 30 ? 100.765 34.550 -2.577 1.00 15.17 30 TYR B C 1
ATOM 1137 O O . TYR B 1 30 ? 100.036 35.257 -1.885 1.00 15.89 30 TYR B O 1
ATOM 1146 N N . SER B 1 31 ? 100.443 33.306 -2.912 1.00 15.60 31 SER B N 1
ATOM 1147 C CA . SER B 1 31 ? 99.190 32.717 -2.462 1.00 15.29 31 SER B CA 1
ATOM 1148 C C . SER B 1 31 ? 99.231 32.362 -0.985 1.00 15.33 31 SER B C 1
ATOM 1149 O O . SER B 1 31 ? 100.235 31.867 -0.486 1.00 16.75 31 SER B O 1
ATOM 1152 N N . TYR B 1 32 ? 98.128 32.622 -0.291 1.00 16.98 32 TYR B N 1
ATOM 1153 C CA . TYR B 1 32 ? 98.016 32.326 1.133 1.00 17.21 32 TYR B CA 1
ATOM 1154 C C . TYR B 1 32 ? 98.338 30.855 1.386 1.00 18.32 32 TYR B C 1
ATOM 1155 O O . TYR B 1 32 ? 98.913 30.505 2.412 1.00 16.11 32 TYR B O 1
ATOM 1164 N N . SER B 1 33 ? 97.981 29.993 0.441 1.00 19.90 33 SER B N 1
ATOM 1165 C CA . SER B 1 33 ? 98.225 28.565 0.610 1.00 19.22 33 SER B CA 1
ATOM 1166 C C . SER B 1 33 ? 99.704 28.192 0.682 1.00 21.18 33 SER B C 1
ATOM 1167 O O . SER B 1 33 ? 100.051 27.125 1.199 1.00 19.52 33 SER B O 1
ATOM 1170 N N . THR B 1 34 ? 100.580 29.063 0.183 1.00 19.39 34 THR B N 1
ATOM 1171 C CA . THR B 1 34 ? 102.009 28.770 0.205 1.00 20.49 34 THR B CA 1
ATOM 1172 C C . THR B 1 34 ? 102.622 29.005 1.584 1.00 18.57 34 THR B C 1
ATOM 1173 O O . THR B 1 34 ? 103.782 28.674 1.818 1.00 15.92 34 THR B O 1
ATOM 1177 N N . PHE B 1 35 ? 101.837 29.574 2.493 1.00 15.33 35 PHE B N 1
ATOM 1178 C CA . PHE B 1 35 ? 102.303 29.840 3.852 1.00 18.70 35 PHE B CA 1
ATOM 1179 C C . PHE B 1 35 ? 101.973 28.702 4.813 1.00 17.25 35 PHE B C 1
ATOM 1180 O O . PHE B 1 35 ? 100.880 28.132 4.763 1.00 17.38 35 PHE B O 1
ATOM 1188 N N . SER B 1 36 ? 102.933 28.356 5.663 1.00 15.50 36 SER B N 1
ATOM 1189 C CA . SER B 1 36 ? 102.717 27.356 6.698 1.00 15.10 36 SER B CA 1
ATOM 1190 C C . SER B 1 36 ? 102.357 28.269 7.867 1.00 16.46 36 SER B C 1
ATOM 1191 O O . SER B 1 36 ? 102.862 29.388 7.941 1.00 16.59 36 SER B O 1
ATOM 1194 N N . LEU B 1 37 ? 101.482 27.815 8.758 1.00 15.47 37 LEU B N 1
ATOM 1195 C CA . LEU B 1 37 ? 101.050 28.644 9.881 1.00 15.85 37 LEU B CA 1
ATOM 1196 C C . LEU B 1 37 ? 101.157 27.922 11.213 1.00 17.10 37 LEU B C 1
ATOM 1197 O O . LEU B 1 37 ? 101.226 26.698 11.269 1.00 15.09 37 LEU B O 1
ATOM 1202 N N . GLY B 1 38 ? 101.156 28.698 12.291 1.00 16.72 38 GLY B N 1
ATOM 1203 C CA . GLY B 1 38 ? 101.239 28.109 13.607 1.00 16.41 38 GLY B CA 1
ATOM 1204 C C . GLY B 1 38 ? 100.658 28.997 14.688 1.00 15.41 38 GLY B C 1
ATOM 1205 O O . GLY B 1 38 ? 100.474 30.207 14.504 1.00 13.80 38 GLY B O 1
ATOM 1206 N N . TRP B 1 39 ? 100.333 28.375 15.812 1.00 14.52 39 TRP B N 1
ATOM 1207 C CA . TRP B 1 39 ? 99.823 29.090 16.958 1.00 13.03 39 TRP B CA 1
ATOM 1208 C C . TRP B 1 39 ? 100.800 28.844 18.097 1.00 14.05 39 TRP B C 1
ATOM 1209 O O . TRP B 1 39 ? 101.257 27.718 18.306 1.00 14.48 39 TRP B O 1
ATOM 1220 N N . PHE B 1 40 ? 101.132 29.909 18.813 1.00 12.35 40 PHE B N 1
ATOM 1221 C CA . PHE B 1 40 ? 102.029 29.829 19.958 1.00 13.72 40 PHE B CA 1
ATOM 1222 C C . PHE B 1 40 ? 101.311 30.525 21.104 1.00 12.77 40 PHE B C 1
ATOM 1223 O O . PHE B 1 40 ? 100.316 31.215 20.890 1.00 12.74 40 PHE B O 1
ATOM 1231 N N . ARG B 1 41 ? 101.798 30.337 22.320 1.00 13.38 41 ARG B N 1
ATOM 1232 C CA . ARG B 1 41 ? 101.176 30.990 23.460 1.00 13.48 41 ARG B CA 1
ATOM 1233 C C . ARG B 1 41 ? 102.219 31.243 24.526 1.00 15.05 41 ARG B C 1
ATOM 1234 O O . ARG B 1 41 ? 103.211 30.522 24.618 1.00 15.76 41 ARG B O 1
ATOM 1242 N N . GLN B 1 42 ? 101.995 32.280 25.324 1.00 14.75 42 GLN B N 1
ATOM 1243 C CA . GLN B 1 42 ? 102.907 32.612 26.402 1.00 15.64 42 GLN B CA 1
ATOM 1244 C C . GLN B 1 42 ? 102.089 32.908 27.643 1.00 17.41 42 GLN B C 1
ATOM 1245 O O . GLN B 1 42 ? 101.370 33.913 27.709 1.00 15.41 42 GLN B O 1
ATOM 1251 N N . ALA B 1 43 ? 102.175 32.005 28.612 1.00 15.09 43 ALA B N 1
ATOM 1252 C CA . ALA B 1 43 ? 101.470 32.176 29.868 1.00 16.85 43 ALA B CA 1
ATOM 1253 C C . ALA B 1 43 ? 102.286 33.192 30.663 1.00 16.42 43 ALA B C 1
ATOM 1254 O O . ALA B 1 43 ? 103.490 33.326 30.453 1.00 18.84 43 ALA B O 1
ATOM 1256 N N . PRO B 1 44 ? 101.643 33.921 31.587 1.00 17.63 44 PRO B N 1
ATOM 1257 C CA . PRO B 1 44 ? 102.327 34.928 32.404 1.00 18.08 44 PRO B CA 1
ATOM 1258 C C . PRO B 1 44 ? 103.575 34.437 33.139 1.00 19.30 44 PRO B C 1
ATOM 1259 O O . PRO B 1 44 ? 103.519 33.495 33.933 1.00 18.26 44 PRO B O 1
ATOM 1263 N N . GLY B 1 45 ? 104.704 35.082 32.856 1.00 18.92 45 GLY B N 1
ATOM 1264 C CA . GLY B 1 45 ? 105.956 34.718 33.503 1.00 22.00 45 GLY B CA 1
ATOM 1265 C C . GLY B 1 45 ? 106.663 33.507 32.917 1.00 20.20 45 GLY B C 1
ATOM 1266 O O . GLY B 1 45 ? 107.723 33.105 33.401 1.00 21.73 45 GLY B O 1
ATOM 1267 N N . GLN B 1 46 ? 106.092 32.927 31.871 1.00 16.94 46 GLN B N 1
ATOM 1268 C CA . GLN B 1 46 ? 106.681 31.752 31.249 1.00 17.71 46 GLN B CA 1
ATOM 1269 C C . GLN B 1 46 ? 107.256 32.039 29.872 1.00 16.41 46 GLN B C 1
ATOM 1270 O O . GLN B 1 46 ? 107.302 33.185 29.444 1.00 18.30 46 GLN B O 1
ATOM 1276 N N . GLY B 1 47 ? 107.684 30.987 29.178 1.00 16.79 47 GLY B N 1
ATOM 1277 C CA . GLY B 1 47 ? 108.259 31.154 27.854 1.00 16.66 47 GLY B CA 1
ATOM 1278 C C . GLY B 1 47 ? 107.278 30.910 26.722 1.00 16.66 47 GLY B C 1
ATOM 1279 O O . GLY B 1 47 ? 106.181 30.397 26.940 1.00 15.96 47 GLY B O 1
ATOM 1280 N N . LEU B 1 48 ? 107.674 31.285 25.508 1.00 19.83 48 LEU B N 1
ATOM 1281 C CA . LEU B 1 48 ? 106.827 31.101 24.329 1.00 18.40 48 LEU B CA 1
ATOM 1282 C C . LEU B 1 48 ? 106.724 29.607 24.031 1.00 18.60 48 LEU B C 1
ATOM 1283 O O . LEU B 1 48 ? 107.735 28.913 23.931 1.00 18.53 48 LEU B O 1
ATOM 1288 N N . GLU B 1 49 ? 105.497 29.117 23.898 1.00 17.11 49 GLU B N 1
ATOM 1289 C CA . GLU B 1 49 ? 105.253 27.702 23.651 1.00 17.00 49 GLU B CA 1
ATOM 1290 C C . GLU B 1 49 ? 104.489 27.429 22.354 1.00 16.94 49 GLU B C 1
ATOM 1291 O O . GLU B 1 49 ? 103.460 28.050 22.082 1.00 15.36 49 GLU B O 1
ATOM 1297 N N . ALA B 1 50 ? 105.008 26.503 21.550 1.00 15.13 50 ALA B N 1
ATOM 1298 C CA . ALA B 1 50 ? 104.346 26.133 20.305 1.00 15.89 50 ALA B CA 1
ATOM 1299 C C . ALA B 1 50 ? 103.107 25.314 20.682 1.00 13.68 50 ALA B C 1
ATOM 1300 O O . ALA B 1 50 ? 103.201 24.366 21.460 1.00 16.46 50 ALA B O 1
ATOM 1302 N N . VAL B 1 51 ? 101.957 25.672 20.119 1.00 13.58 51 VAL B N 1
ATOM 1303 C CA . VAL B 1 51 ? 100.700 24.979 20.408 1.00 13.03 51 VAL B CA 1
ATOM 1304 C C . VAL B 1 51 ? 100.257 24.045 19.284 1.00 13.24 51 VAL B C 1
ATOM 1305 O O . VAL B 1 51 ? 99.956 22.870 19.520 1.00 12.40 51 VAL B O 1
ATOM 1309 N N . ALA B 1 52 ? 100.206 24.580 18.069 1.00 13.22 52 ALA B N 1
ATOM 1310 C CA . ALA B 1 52 ? 99.801 23.810 16.900 1.00 14.17 52 ALA B CA 1
ATOM 1311 C C . ALA B 1 52 ? 100.342 24.478 15.648 1.00 14.58 52 ALA B C 1
ATOM 1312 O O . ALA B 1 52 ? 100.588 25.684 15.637 1.00 15.76 52 ALA B O 1
ATOM 1314 N N . ALA B 1 53 ? 100.526 23.695 14.591 1.00 13.64 53 ALA B N 1
ATOM 1315 C CA . ALA B 1 53 ? 101.044 24.224 13.338 1.00 14.87 53 ALA B CA 1
ATOM 1316 C C . ALA B 1 53 ? 100.525 23.392 12.178 1.00 14.42 53 ALA B C 1
ATOM 1317 O O . ALA B 1 53 ? 100.152 22.234 12.346 1.00 16.65 53 ALA B O 1
ATOM 1319 N N . ILE B 1 54 ? 100.482 24.001 11.002 1.00 15.18 54 ILE B N 1
ATOM 1320 C CA . ILE B 1 54 ? 100.020 23.312 9.814 1.00 16.60 54 ILE B CA 1
ATOM 1321 C C . ILE B 1 54 ? 100.947 23.664 8.661 1.00 16.27 54 ILE B C 1
ATOM 1322 O O . ILE B 1 54 ? 101.117 24.835 8.322 1.00 15.99 54 ILE B O 1
ATOM 1327 N N . ALA B 1 55 ? 101.560 22.639 8.076 1.00 17.00 55 ALA B N 1
ATOM 1328 C CA . ALA B 1 55 ? 102.494 22.815 6.966 1.00 17.73 55 ALA B CA 1
ATOM 1329 C C . ALA B 1 55 ? 101.763 23.070 5.651 1.00 19.26 55 ALA B C 1
ATOM 1330 O O . ALA B 1 55 ? 100.762 22.418 5.342 1.00 19.16 55 ALA B O 1
ATOM 1332 N N . SER B 1 56 ? 102.281 24.016 4.875 1.00 17.43 56 SER B N 1
ATOM 1333 C CA . SER B 1 56 ? 101.682 24.380 3.598 1.00 22.54 56 SER B CA 1
ATOM 1334 C C . SER B 1 56 ? 101.526 23.216 2.618 1.00 22.54 56 SER B C 1
ATOM 1335 O O . SER B 1 56 ? 100.518 23.124 1.914 1.00 28.46 56 SER B O 1
ATOM 1338 N N . MET B 1 57 ? 102.509 22.326 2.570 1.00 23.18 57 MET B N 1
ATOM 1339 C CA . MET B 1 57 ? 102.445 21.193 1.648 1.00 26.77 57 MET B CA 1
ATOM 1340 C C . MET B 1 57 ? 101.800 19.968 2.297 1.00 28.16 57 MET B C 1
ATOM 1341 O O . MET B 1 57 ? 102.309 19.431 3.287 1.00 31.02 57 MET B O 1
ATOM 1343 N N . GLY B 1 58 ? 100.674 19.529 1.745 1.00 26.68 58 GLY B N 1
ATOM 1344 C CA . GLY B 1 58 ? 99.994 18.370 2.295 1.00 25.88 58 GLY B CA 1
ATOM 1345 C C . GLY B 1 58 ? 99.120 18.705 3.490 1.00 25.11 58 GLY B C 1
ATOM 1346 O O . GLY B 1 58 ? 98.363 17.864 3.974 1.00 23.37 58 GLY B O 1
ATOM 1347 N N . GLY B 1 59 ? 99.227 19.939 3.973 1.00 25.73 59 GLY B N 1
ATOM 1348 C CA . GLY B 1 59 ? 98.431 20.356 5.114 1.00 26.07 59 GLY B CA 1
ATOM 1349 C C . GLY B 1 59 ? 98.717 19.576 6.387 1.00 25.22 59 GLY B C 1
ATOM 1350 O O . GLY B 1 59 ? 97.869 19.509 7.277 1.00 25.25 59 GLY B O 1
ATOM 1351 N N . LEU B 1 60 ? 99.907 18.987 6.481 1.00 22.19 60 LEU B N 1
ATOM 1352 C CA . LEU B 1 60 ? 100.282 18.219 7.666 1.00 19.92 60 LEU B CA 1
ATOM 1353 C C . LEU B 1 60 ? 100.215 19.096 8.918 1.00 18.18 60 LEU B C 1
ATOM 1354 O O . LEU B 1 60 ? 100.702 20.225 8.915 1.00 15.64 60 LEU B O 1
ATOM 1359 N N . THR B 1 61 ? 99.615 18.570 9.984 1.00 16.25 61 THR B N 1
ATOM 1360 C CA . THR B 1 61 ? 99.479 19.306 11.239 1.00 15.72 61 THR B CA 1
ATOM 1361 C C . THR B 1 61 ? 100.287 18.706 12.385 1.00 16.94 61 THR B C 1
ATOM 1362 O O . THR B 1 61 ? 100.556 17.501 12.413 1.00 16.26 61 THR B O 1
ATOM 1366 N N . TYR B 1 62 ? 100.645 19.540 13.334 1.00 12.77 62 TYR B N 1
ATOM 1367 C CA . TYR B 1 62 ? 101.430 19.130 14.507 1.00 15.04 62 TYR B CA 1
ATOM 1368 C C . TYR B 1 62 ? 100.888 19.834 15.746 1.00 14.62 62 TYR B C 1
ATOM 1369 O O . TYR B 1 62 ? 100.553 21.019 15.711 1.00 16.31 62 TYR B O 1
ATOM 1378 N N . TYR B 1 63 ? 100.805 19.097 16.834 1.00 11.71 63 TYR B N 1
ATOM 1379 C CA . TYR B 1 63 ? 100.295 19.652 18.098 1.00 14.46 63 TYR B CA 1
ATOM 1380 C C . TYR B 1 63 ? 101.183 19.269 19.283 1.00 15.47 63 TYR B C 1
ATOM 1381 O O . TYR B 1 63 ? 101.855 18.231 19.276 1.00 16.02 63 TYR B O 1
ATOM 1390 N N . ALA B 1 64 ? 101.171 20.129 20.290 1.00 18.22 64 ALA B N 1
ATOM 1391 C CA . ALA B 1 64 ? 101.909 19.869 21.527 1.00 18.52 64 ALA B CA 1
ATOM 1392 C C . ALA B 1 64 ? 101.143 18.754 22.216 1.00 17.81 64 ALA B C 1
ATOM 1393 O O . ALA B 1 64 ? 99.917 18.683 22.110 1.00 14.84 64 ALA B O 1
ATOM 1395 N N . ASP B 1 65 ? 101.842 17.889 22.908 1.00 17.40 65 ASP B N 1
ATOM 1396 C CA . ASP B 1 65 ? 101.186 16.754 23.578 1.00 20.33 65 ASP B CA 1
ATOM 1397 C C . ASP B 1 65 ? 100.102 17.205 24.562 1.00 17.52 65 ASP B C 1
ATOM 1398 O O . ASP B 1 65 ? 99.121 16.496 24.790 1.00 19.68 65 ASP B O 1
ATOM 1403 N N . SER B 1 66 ? 100.279 18.380 25.135 1.00 15.41 66 SER B N 1
ATOM 1404 C CA . SER B 1 66 ? 99.332 18.884 26.149 1.00 17.40 66 SER B CA 1
ATOM 1405 C C . SER B 1 66 ? 98.005 19.396 25.554 1.00 16.37 66 SER B C 1
ATOM 1406 O O . SER B 1 66 ? 97.044 19.654 26.286 1.00 15.24 66 SER B O 1
ATOM 1409 N N . VAL B 1 67 ? 97.934 19.545 24.240 1.00 18.30 67 VAL B N 1
ATOM 1410 C CA . VAL B 1 67 ? 96.682 20.016 23.605 1.00 18.51 67 VAL B CA 1
ATOM 1411 C C . VAL B 1 67 ? 96.199 19.036 22.548 1.00 19.38 67 VAL B C 1
ATOM 1412 O O . VAL B 1 67 ? 95.056 19.108 22.089 1.00 19.98 67 VAL B O 1
ATOM 1416 N N . LYS B 1 68 ? 97.073 18.131 22.170 1.00 18.01 68 LYS B N 1
ATOM 1417 C CA . LYS B 1 68 ? 96.732 17.120 21.171 1.00 19.68 68 LYS B CA 1
ATOM 1418 C C . LYS B 1 68 ? 95.412 16.459 21.585 1.00 19.42 68 LYS B C 1
ATOM 1419 O O . LYS B 1 68 ? 95.259 15.987 22.713 1.00 19.42 68 LYS B O 1
ATOM 1422 N N . GLY B 1 69 ? 94.467 16.445 20.669 1.00 20.38 69 GLY B N 1
ATOM 1423 C CA . GLY B 1 69 ? 93.158 15.817 20.913 1.00 20.28 69 GLY B CA 1
ATOM 1424 C C . GLY B 1 69 ? 92.145 16.773 21.576 1.00 19.85 69 GLY B C 1
ATOM 1425 O O . GLY B 1 69 ? 90.969 16.426 21.732 1.00 20.74 69 GLY B O 1
ATOM 1426 N N . ARG B 1 70 ? 92.614 17.956 21.956 1.00 17.27 70 ARG B N 1
ATOM 1427 C CA . ARG B 1 70 ? 91.754 18.983 22.595 1.00 16.65 70 ARG B CA 1
ATOM 1428 C C . ARG B 1 70 ? 91.617 20.223 21.707 1.00 15.79 70 ARG B C 1
ATOM 1429 O O . ARG B 1 70 ? 90.580 20.891 21.698 1.00 13.44 70 ARG B O 1
ATOM 1437 N N . PHE B 1 71 ? 92.685 20.510 20.982 1.00 13.45 71 PHE B N 1
ATOM 1438 C CA . PHE B 1 71 ? 92.742 21.675 20.073 1.00 14.89 71 PHE B CA 1
ATOM 1439 C C . PHE B 1 71 ? 92.846 21.230 18.619 1.00 14.28 71 PHE B C 1
ATOM 1440 O O . PHE B 1 71 ? 93.423 20.186 18.310 1.00 13.18 71 PHE B O 1
ATOM 1448 N N . THR B 1 72 ? 92.285 22.037 17.743 1.00 13.39 72 THR B N 1
ATOM 1449 C CA . THR B 1 72 ? 92.340 21.766 16.301 1.00 12.97 72 THR B CA 1
ATOM 1450 C C . THR B 1 72 ? 92.711 23.030 15.541 1.00 12.38 72 THR B C 1
ATOM 1451 O O . THR B 1 72 ? 92.090 24.083 15.707 1.00 12.91 72 THR B O 1
ATOM 1455 N N . ILE B 1 73 ? 93.725 22.913 14.717 1.00 12.39 73 ILE B N 1
ATOM 1456 C CA . ILE B 1 73 ? 94.165 24.038 13.894 1.00 14.48 73 ILE B CA 1
ATOM 1457 C C . ILE B 1 73 ? 93.610 23.831 12.485 1.00 12.87 73 ILE B C 1
ATOM 1458 O O . ILE B 1 73 ? 93.652 22.723 11.941 1.00 12.97 73 ILE B O 1
ATOM 1463 N N . SER B 1 74 ? 93.086 24.901 11.915 1.00 13.38 74 SER B N 1
ATOM 1464 C CA . SER B 1 74 ? 92.509 24.857 10.556 1.00 14.82 74 SER B CA 1
ATOM 1465 C C . SER B 1 74 ? 92.732 26.186 9.847 1.00 15.03 74 SER B C 1
ATOM 1466 O O . SER B 1 74 ? 93.215 27.159 10.439 1.00 14.04 74 SER B O 1
ATOM 1469 N N . ARG B 1 75 ? 92.375 26.214 8.578 1.00 15.28 75 ARG B N 1
ATOM 1470 C CA . ARG B 1 75 ? 92.537 27.424 7.784 1.00 14.75 75 ARG B CA 1
ATOM 1471 C C . ARG B 1 75 ? 91.480 27.528 6.681 1.00 15.41 75 ARG B C 1
ATOM 1472 O O . ARG B 1 75 ? 91.020 26.529 6.126 1.00 12.40 75 ARG B O 1
ATOM 1480 N N . ASP B 1 76 ? 91.126 28.759 6.417 1.00 16.06 76 ASP B N 1
ATOM 1481 C CA . ASP B 1 76 ? 90.189 29.119 5.361 1.00 16.90 76 ASP B CA 1
ATOM 1482 C C . ASP B 1 76 ? 90.981 29.974 4.409 1.00 17.96 76 ASP B C 1
ATOM 1483 O O . ASP B 1 76 ? 91.131 31.178 4.615 1.00 16.30 76 ASP B O 1
ATOM 1488 N N . ASN B 1 77 ? 91.491 29.348 3.382 1.00 16.14 77 ASN B N 1
ATOM 1489 C CA . ASN B 1 77 ? 92.339 30.048 2.421 1.00 16.80 77 ASN B CA 1
ATOM 1490 C C . ASN B 1 77 ? 91.590 31.165 1.686 1.00 20.78 77 ASN B C 1
ATOM 1491 O O . ASN B 1 77 ? 92.177 32.189 1.332 1.00 21.77 77 ASN B O 1
ATOM 1496 N N . SER B 1 78 ? 90.299 30.990 1.454 1.00 19.33 78 SER B N 1
ATOM 1497 C CA . SER B 1 78 ? 89.525 32.024 0.742 1.00 18.30 78 SER B CA 1
ATOM 1498 C C . SER B 1 78 ? 89.501 33.329 1.557 1.00 20.93 78 SER B C 1
ATOM 1499 O O . SER B 1 78 ? 89.409 34.428 1.002 1.00 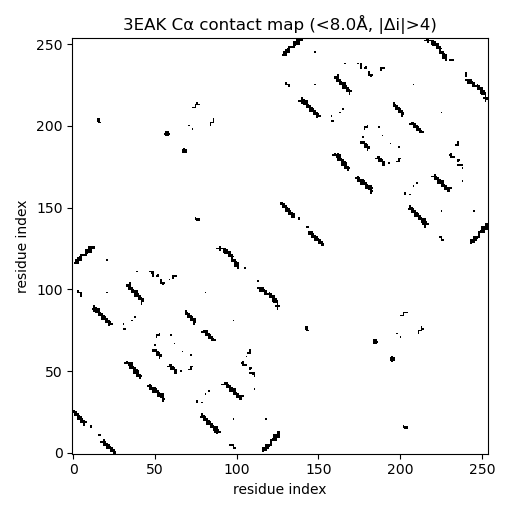22.06 78 SER B O 1
ATOM 1502 N N . LYS B 1 79 ? 89.594 33.193 2.870 1.00 19.76 79 LYS B N 1
ATOM 1503 C CA . LYS B 1 79 ? 89.568 34.356 3.774 1.00 20.95 79 LYS B CA 1
ATOM 1504 C C . LYS B 1 79 ? 90.962 34.704 4.321 1.00 18.45 79 LYS B C 1
ATOM 1505 O O . LYS B 1 79 ? 91.116 35.642 5.113 1.00 19.20 79 LYS B O 1
ATOM 1511 N N . ASN B 1 80 ? 91.960 33.949 3.892 1.00 16.72 80 ASN B N 1
ATOM 1512 C CA . ASN B 1 80 ? 93.340 34.156 4.360 1.00 17.82 80 ASN B CA 1
ATOM 1513 C C . ASN B 1 80 ? 93.342 34.160 5.884 1.00 16.20 80 ASN B C 1
ATOM 1514 O O . ASN B 1 80 ? 94.053 34.942 6.530 1.00 14.20 80 ASN B O 1
ATOM 1519 N N . THR B 1 81 ? 92.540 33.278 6.453 1.00 13.69 81 THR B N 1
ATOM 1520 C CA . THR B 1 81 ? 92.420 33.209 7.912 1.00 16.87 81 THR B CA 1
ATOM 1521 C C . THR B 1 81 ? 92.777 31.821 8.477 1.00 17.00 81 THR B C 1
ATOM 1522 O O . THR B 1 81 ? 92.475 30.782 7.879 1.00 14.84 81 THR B O 1
ATOM 1526 N N . LEU B 1 82 ? 93.418 31.903 9.636 1.00 15.47 82 LEU B N 1
ATOM 1527 C CA . LEU B 1 82 ? 93.889 30.751 10.434 1.00 14.49 82 LEU B CA 1
ATOM 1528 C C . LEU B 1 82 ? 93.033 30.657 11.691 1.00 15.42 82 LEU B C 1
ATOM 1529 O O . LEU B 1 82 ? 92.732 31.669 12.329 1.00 16.24 82 LEU B O 1
ATOM 1534 N N . TYR B 1 83 ? 92.648 29.446 12.042 1.00 13.79 83 TYR B N 1
ATOM 1535 C CA . TYR B 1 83 ? 91.800 29.232 13.225 1.00 14.22 83 TYR B CA 1
ATOM 1536 C C . TYR B 1 83 ? 92.420 28.256 14.222 1.00 14.14 83 TYR B C 1
ATOM 1537 O O . TYR B 1 83 ? 93.277 27.437 13.878 1.00 12.55 83 TYR B O 1
ATOM 1546 N N . LEU B 1 84 ? 91.949 28.392 15.439 1.00 12.77 84 LEU B N 1
ATOM 1547 C CA . LEU B 1 84 ? 92.342 27.536 16.549 1.00 13.02 84 LEU B CA 1
ATOM 1548 C C . LEU B 1 84 ? 91.110 27.263 17.396 1.00 13.43 84 LEU B C 1
ATOM 1549 O O . LEU B 1 84 ? 90.587 28.158 18.062 1.00 12.05 84 LEU B O 1
ATOM 1554 N N . GLN B 1 85 ? 90.656 26.030 17.345 1.00 14.56 85 GLN B N 1
ATOM 1555 C CA . GLN B 1 85 ? 89.492 25.597 18.130 1.00 12.27 85 GLN B CA 1
ATOM 1556 C C . GLN B 1 85 ? 90.024 24.951 19.391 1.00 13.97 85 GLN B C 1
ATOM 1557 O O . GLN B 1 85 ? 90.888 24.074 19.335 1.00 13.56 85 GLN B O 1
ATOM 1563 N N . MET B 1 86 ? 89.519 25.384 20.520 1.00 13.89 86 MET B N 1
ATOM 1564 C CA . MET B 1 86 ? 89.979 24.839 21.803 1.00 14.42 86 MET B CA 1
ATOM 1565 C C . MET B 1 86 ? 88.813 24.225 22.583 1.00 13.51 86 MET B C 1
ATOM 1566 O O . MET B 1 86 ? 87.691 24.741 22.581 1.00 14.00 86 MET B O 1
ATOM 1571 N N . ASN B 1 87 ? 89.113 23.115 23.242 1.00 12.80 87 ASN B N 1
ATOM 1572 C CA . ASN B 1 87 ? 88.118 22.393 24.053 1.00 16.17 87 ASN B CA 1
ATOM 1573 C C . ASN B 1 87 ? 88.722 21.987 25.403 1.00 18.64 87 ASN B C 1
ATOM 1574 O O . ASN B 1 87 ? 89.947 21.943 25.566 1.00 14.78 87 ASN B O 1
ATOM 1579 N N . SER B 1 88 ? 87.815 21.706 26.326 1.00 18.26 88 SER B N 1
ATOM 1580 C CA . SER B 1 88 ? 88.147 21.301 27.707 1.00 19.36 88 SER B CA 1
ATOM 1581 C C . SER B 1 88 ? 89.354 22.096 28.224 1.00 18.52 88 SER B C 1
ATOM 1582 O O . SER B 1 88 ? 90.364 21.525 28.655 1.00 15.67 88 SER B O 1
ATOM 1585 N N . LEU B 1 89 ? 89.212 23.405 28.167 1.00 20.99 89 LEU B N 1
ATOM 1586 C CA . LEU B 1 89 ? 90.254 24.343 28.616 1.00 17.84 89 LEU B CA 1
ATOM 1587 C C . LEU B 1 89 ? 90.490 24.203 30.125 1.00 20.75 89 LEU B C 1
ATOM 1588 O O . LEU B 1 89 ? 89.581 23.858 30.887 1.00 22.51 89 LEU B O 1
ATOM 1593 N N . ARG B 1 90 ? 91.717 24.480 30.514 1.00 20.92 90 ARG B N 1
ATOM 1594 C CA . ARG B 1 90 ? 92.144 24.428 31.921 1.00 20.23 90 ARG B CA 1
ATOM 1595 C C . ARG B 1 90 ? 92.918 25.703 32.231 1.00 21.78 90 ARG B C 1
ATOM 1596 O O . ARG B 1 90 ? 93.426 26.373 31.326 1.00 18.53 90 ARG B O 1
ATOM 1598 N N . ALA B 1 91 ? 92.999 26.036 33.506 1.00 22.07 91 ALA B N 1
ATOM 1599 C CA . ALA B 1 91 ? 93.733 27.235 33.929 1.00 21.03 91 ALA B CA 1
ATOM 1600 C C . ALA B 1 91 ? 95.105 27.207 33.249 1.00 20.12 91 ALA B C 1
ATOM 1601 O O . ALA B 1 91 ? 95.686 28.248 32.935 1.00 21.64 91 ALA B O 1
ATOM 1603 N N . GLU B 1 92 ? 95.543 25.990 33.054 1.00 22.70 92 GLU B N 1
ATOM 1604 C CA . GLU B 1 92 ? 96.824 25.641 32.429 1.00 25.68 92 GLU B CA 1
ATOM 1605 C C . GLU B 1 92 ? 96.974 26.300 31.039 1.00 23.83 92 GLU B C 1
ATOM 1606 O O . GLU B 1 92 ? 98.088 26.571 30.575 1.00 23.60 92 GLU B O 1
ATOM 1612 N N . ASP B 1 93 ? 95.846 26.559 30.391 1.00 21.21 93 ASP B N 1
ATOM 1613 C CA . ASP B 1 93 ? 95.848 27.136 29.029 1.00 19.10 93 ASP B CA 1
ATOM 1614 C C . ASP B 1 93 ? 95.775 28.672 28.993 1.00 18.16 93 ASP B C 1
ATOM 1615 O O . ASP B 1 93 ? 95.812 29.281 27.918 1.00 17.19 93 ASP B O 1
ATOM 1620 N N . THR B 1 94 ? 95.672 29.311 30.143 1.00 16.28 94 THR B N 1
ATOM 1621 C CA . THR B 1 94 ? 95.618 30.786 30.167 1.00 14.18 94 THR B CA 1
ATOM 1622 C C . THR B 1 94 ? 96.929 31.334 29.605 1.00 15.80 94 THR B C 1
ATOM 1623 O O . THR B 1 94 ? 98.020 30.897 29.987 1.00 15.54 94 THR B O 1
ATOM 1627 N N . ALA B 1 95 ? 96.815 32.288 28.700 1.00 15.17 95 ALA B N 1
ATOM 1628 C CA . ALA B 1 95 ? 98.002 32.894 28.082 1.00 16.77 95 ALA B CA 1
ATOM 1629 C C . ALA B 1 95 ? 97.618 33.777 26.902 1.00 15.88 95 ALA B C 1
ATOM 1630 O O . ALA B 1 95 ? 96.449 33.858 26.510 1.00 15.88 95 ALA B O 1
ATOM 1632 N N . VAL B 1 96 ? 98.625 34.432 26.369 1.00 16.45 96 VAL B N 1
ATOM 1633 C CA . VAL B 1 96 ? 98.464 35.270 25.191 1.00 14.66 96 VAL B CA 1
ATOM 1634 C C . VAL B 1 96 ? 98.792 34.378 24.009 1.00 16.26 96 VAL B C 1
ATOM 1635 O O . VAL B 1 96 ? 99.897 33.836 23.916 1.00 15.75 96 VAL B O 1
ATOM 1639 N N . TYR B 1 97 ? 97.834 34.218 23.123 1.00 14.85 97 TYR B N 1
ATOM 1640 C CA . TYR B 1 97 ? 98.022 33.357 21.943 1.00 15.16 97 TYR B CA 1
ATOM 1641 C 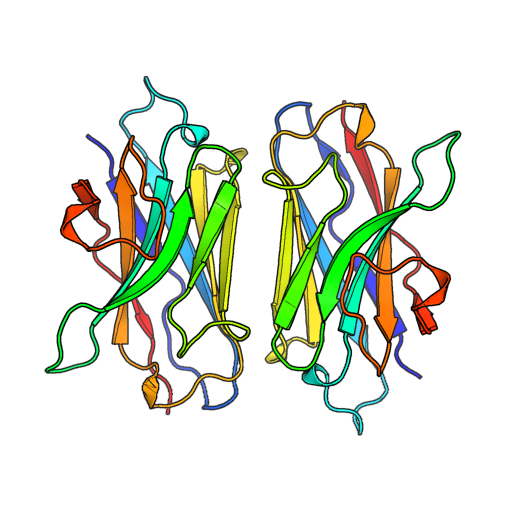C . TYR B 1 97 ? 98.440 34.201 20.744 1.00 16.02 97 TYR B C 1
ATOM 1642 O O . TYR B 1 97 ? 97.872 35.264 20.479 1.00 15.96 97 TYR B O 1
ATOM 1651 N N . TYR B 1 98 ? 99.438 33.694 20.047 1.00 15.27 98 TYR B N 1
ATOM 1652 C CA . TYR B 1 98 ? 99.997 34.359 18.863 1.00 14.34 98 TYR B CA 1
ATOM 1653 C C . TYR B 1 98 ? 99.981 33.447 17.644 1.00 14.97 98 TYR B C 1
ATOM 1654 O O . TYR B 1 98 ? 100.282 32.254 17.735 1.00 15.65 98 TYR B O 1
ATOM 1663 N N . CYS B 1 99 ? 99.627 34.011 16.506 1.00 15.38 99 CYS B N 1
ATOM 1664 C CA . CYS B 1 99 ? 99.665 33.252 15.254 1.00 16.51 99 CYS B CA 1
ATOM 1665 C C . CYS B 1 99 ? 100.950 33.680 14.563 1.00 16.18 99 CYS B C 1
ATOM 1666 O O . CYS B 1 99 ? 101.461 34.777 14.810 1.00 16.72 99 CYS B O 1
ATOM 1669 N N . ALA B 1 100 ? 101.462 32.817 13.726 1.00 14.23 100 ALA B N 1
ATOM 1670 C CA . ALA B 1 100 ? 102.707 33.091 12.990 1.00 14.65 100 ALA B CA 1
ATOM 1671 C C . ALA B 1 100 ? 102.603 32.469 11.606 1.00 16.83 100 ALA B C 1
ATOM 1672 O O . ALA B 1 100 ? 101.845 31.523 11.391 1.00 19.30 100 ALA B O 1
ATOM 1674 N N . ALA B 1 101 ? 103.367 33.008 10.675 1.00 15.21 101 ALA B N 1
ATOM 1675 C CA . ALA B 1 101 ? 103.348 32.510 9.290 1.00 14.34 101 ALA B CA 1
ATOM 1676 C C . ALA B 1 101 ? 104.745 32.564 8.668 1.00 16.40 101 ALA B C 1
ATOM 1677 O O . ALA B 1 101 ? 105.632 33.289 9.126 1.00 17.38 101 ALA B O 1
ATOM 1679 N N . VAL B 1 102 ? 104.917 31.785 7.622 1.00 17.82 102 VAL B N 1
ATOM 1680 C CA . VAL B 1 102 ? 106.194 31.719 6.910 1.00 17.35 102 VAL B CA 1
ATOM 1681 C C . VAL B 1 102 ? 106.063 30.874 5.653 1.00 18.35 102 VAL B C 1
ATOM 1682 O O . VAL B 1 102 ? 105.351 29.867 5.633 1.00 15.52 102 VAL B O 1
ATOM 1686 N N . ARG B 1 103 ? 106.749 31.304 4.615 1.00 14.06 103 ARG B N 1
ATOM 1687 C CA . ARG B 1 103 ? 106.772 30.559 3.359 1.00 16.81 103 ARG B CA 1
ATOM 1688 C C . ARG B 1 103 ? 107.923 29.566 3.453 1.00 19.08 103 ARG B C 1
ATOM 1689 O O . ARG B 1 103 ? 108.991 29.774 2.883 1.00 20.26 103 ARG B O 1
ATOM 1697 N N . GLY B 1 104 ? 107.684 28.516 4.182 1.00 17.67 104 GLY B N 1
ATOM 1698 C CA . GLY B 1 104 ? 108.674 27.453 4.400 1.00 22.48 104 GLY B CA 1
ATOM 1699 C C . GLY B 1 104 ? 107.969 26.333 5.107 1.00 22.94 104 GLY B C 1
ATOM 1700 O O . GLY B 1 104 ? 106.740 26.271 5.122 1.00 23.57 104 GLY B O 1
ATOM 1701 N N . TYR B 1 105 ? 108.707 25.433 5.707 1.00 22.39 105 TYR B N 1
ATOM 1702 C CA . TYR B 1 105 ? 108.038 24.340 6.407 1.00 24.68 105 TYR B CA 1
ATOM 1703 C C . TYR B 1 105 ? 108.865 23.807 7.578 1.00 24.37 105 TYR B C 1
ATOM 1704 O O . TYR B 1 105 ? 109.932 24.333 7.916 1.00 23.05 105 TYR B O 1
ATOM 1713 N N . PHE B 1 106 ? 108.305 22.779 8.142 1.00 21.30 106 PHE B N 1
ATOM 1714 C CA . PHE B 1 106 ? 108.847 22.067 9.283 1.00 20.63 106 PHE B CA 1
ATOM 1715 C C . PHE B 1 106 ? 108.307 20.660 9.211 1.00 20.83 106 PHE B C 1
ATOM 1716 O O . PHE B 1 106 ? 107.346 20.411 8.463 1.00 22.50 106 PHE B O 1
ATOM 1724 N N . MET B 1 107 ? 108.950 19.695 9.931 1.00 21.5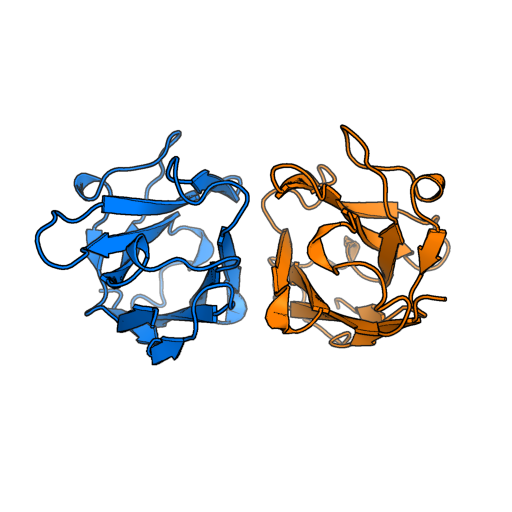9 107 MET B N 1
ATOM 1725 C CA . MET B 1 107 ? 108.373 18.346 9.817 1.00 23.64 107 MET B CA 1
ATOM 1726 C C . MET B 1 107 ? 108.116 17.742 11.227 1.00 23.29 107 MET B C 1
ATOM 1727 O O . MET B 1 107 ? 108.122 16.517 11.405 1.00 20.86 107 MET B O 1
ATOM 1732 N N . ARG B 1 108 ? 107.909 18.658 12.153 1.00 22.57 108 ARG B N 1
ATOM 1733 C CA . ARG B 1 108 ? 107.563 18.397 13.571 1.00 22.46 108 ARG B CA 1
ATOM 1734 C C . ARG B 1 108 ? 107.031 19.672 14.134 1.00 21.09 108 ARG B C 1
ATOM 1735 O O . ARG B 1 108 ? 107.059 20.701 13.467 1.00 20.67 108 ARG B O 1
ATOM 1743 N N . LEU B 1 109 ? 106.540 19.617 15.345 1.00 18.39 109 LEU B N 1
ATOM 1744 C CA . LEU B 1 109 ? 106.027 20.828 15.975 1.00 16.06 109 LEU B CA 1
ATOM 1745 C C . LEU B 1 109 ? 107.134 21.870 15.927 1.00 16.16 109 LEU B C 1
ATOM 1746 O O . LEU B 1 109 ? 108.253 21.614 16.401 1.00 16.59 109 LEU B O 1
ATOM 1751 N N . PRO B 1 110 ? 106.983 22.935 15.136 1.00 15.83 110 PRO B N 1
ATOM 1752 C CA . PRO B 1 110 ? 107.996 23.968 14.916 1.00 14.42 110 PRO B CA 1
ATOM 1753 C C . PRO B 1 110 ? 108.417 24.869 16.073 1.00 17.25 110 PRO B C 1
ATOM 1754 O O . PRO B 1 110 ? 107.661 25.123 17.010 1.00 15.39 110 PRO B O 1
ATOM 1758 N N . SER B 1 111 ? 109.656 25.339 15.980 1.00 18.91 111 SER B N 1
ATOM 1759 C CA . SER B 1 111 ? 110.232 26.270 16.935 1.00 19.17 111 SER B CA 1
ATOM 1760 C C . SER B 1 111 ? 109.758 27.635 16.459 1.00 17.93 111 SER B C 1
ATOM 1761 O O . SER B 1 111 ? 109.430 27.798 15.286 1.00 20.96 111 SER B O 1
ATOM 1764 N N . SER B 1 112 ? 109.728 28.614 17.352 1.00 17.09 112 SER B N 1
ATOM 1765 C CA . SER B 1 112 ? 109.301 29.958 16.982 1.00 17.80 112 SER B CA 1
ATOM 1766 C C . SER B 1 112 ? 110.211 30.553 15.904 1.00 20.43 112 SER B C 1
ATOM 1767 O O . SER B 1 112 ? 109.801 31.440 15.152 1.00 20.54 112 SER B O 1
ATOM 1770 N N . HIS B 1 113 ? 111.444 30.061 15.828 1.00 22.42 113 HIS B N 1
ATOM 1771 C CA . HIS B 1 113 ? 112.395 30.561 14.838 1.00 23.34 113 HIS B CA 1
ATOM 1772 C C . HIS B 1 113 ? 112.045 30.118 13.419 1.00 23.65 113 HIS B C 1
ATOM 1773 O O . HIS B 1 113 ? 112.559 30.672 12.443 1.00 24.95 113 HIS B O 1
ATOM 1780 N N . ASN B 1 114 ? 111.175 29.119 13.305 1.00 22.04 114 ASN B N 1
ATOM 1781 C CA . ASN B 1 114 ? 110.753 28.612 12.000 1.00 22.68 114 ASN B CA 1
ATOM 1782 C C . ASN B 1 114 ? 109.841 29.589 11.263 1.00 20.11 114 ASN B C 1
ATOM 1783 O O . ASN B 1 114 ? 109.591 29.422 10.073 1.00 20.45 114 ASN B O 1
ATOM 1788 N N . PHE B 1 115 ? 109.339 30.595 11.972 1.00 19.11 115 PHE B N 1
ATOM 1789 C CA . PHE B 1 115 ? 108.416 31.566 11.392 1.00 20.33 115 PHE B CA 1
ATOM 1790 C C . PHE B 1 115 ? 109.014 32.952 11.297 1.00 22.78 115 PHE B C 1
ATOM 1791 O O . PHE B 1 115 ? 109.933 33.282 12.044 1.00 24.01 115 PHE B O 1
ATOM 1799 N N . ARG B 1 116 ? 108.491 33.769 10.386 1.00 21.50 116 ARG B N 1
ATOM 1800 C CA . ARG B 1 116 ? 108.998 35.128 10.265 1.00 23.80 116 ARG B CA 1
ATOM 1801 C C . ARG B 1 116 ? 107.937 36.190 10.552 1.00 21.26 116 ARG B C 1
ATOM 1802 O O . ARG B 1 116 ? 108.263 37.270 11.036 1.00 21.65 116 ARG B O 1
ATOM 1810 N N . TYR B 1 117 ? 106.672 35.895 10.255 1.00 16.21 117 TYR B N 1
ATOM 1811 C CA . TYR B 1 117 ? 105.596 36.857 10.515 1.00 17.76 117 TYR B CA 1
ATOM 1812 C C . TYR B 1 117 ? 104.830 36.503 11.791 1.00 19.09 117 TYR B C 1
ATOM 1813 O O . TYR B 1 117 ? 104.521 35.332 12.034 1.00 19.45 117 TYR B O 1
ATOM 1822 N N . TRP B 1 118 ? 104.515 37.517 12.595 1.00 17.89 118 TRP B N 1
ATOM 1823 C CA . TRP B 1 118 ? 103.803 37.309 13.849 1.00 15.49 118 TRP B CA 1
ATOM 1824 C C . TRP B 1 118 ? 102.696 38.315 14.134 1.00 18.15 118 TRP B C 1
ATOM 1825 O O . TRP B 1 118 ? 102.787 39.487 13.758 1.00 18.66 118 TRP B O 1
ATOM 1836 N N . GLY B 1 119 ? 101.655 37.845 14.819 1.00 16.72 119 GLY B N 1
ATOM 1837 C CA . GLY B 1 119 ? 100.555 38.715 15.187 1.00 20.51 119 GLY B CA 1
ATOM 1838 C C . GLY B 1 119 ? 100.893 39.392 16.508 1.00 23.09 119 GLY B C 1
ATOM 1839 O O . GLY B 1 119 ? 101.952 39.135 17.087 1.00 24.90 119 GLY B O 1
ATOM 1840 N N . GLN B 1 120 ? 100.009 40.258 16.991 1.00 20.90 120 GLN B N 1
ATOM 1841 C CA . GLN B 1 120 ? 100.243 40.961 18.247 1.00 20.62 120 GLN B CA 1
ATOM 1842 C C . GLN B 1 120 ? 99.739 40.152 19.439 1.00 19.49 120 GLN B C 1
ATOM 1843 O O . GLN B 1 120 ? 100.001 40.496 20.588 1.00 19.81 120 GLN B O 1
ATOM 1845 N N . GLY B 1 121 ? 99.006 39.079 19.160 1.00 16.71 121 GLY B N 1
ATOM 1846 C CA . GLY B 1 121 ? 98.498 38.233 20.223 1.00 15.63 121 GLY B CA 1
ATOM 1847 C C . GLY B 1 121 ? 97.110 38.583 20.722 1.00 17.72 121 GLY B C 1
ATOM 1848 O O . GLY B 1 121 ? 96.627 39.696 20.539 1.00 19.98 121 GLY B O 1
ATOM 1849 N N . THR B 1 122 ? 96.459 37.613 21.349 1.00 16.70 122 THR B N 1
ATOM 1850 C CA . THR B 1 122 ? 95.126 37.812 21.897 1.00 16.18 122 THR B CA 1
ATOM 1851 C C . THR B 1 122 ? 95.105 36.993 23.177 1.00 16.90 122 THR B C 1
ATOM 1852 O O . THR B 1 122 ? 95.580 35.852 23.208 1.00 18.69 122 THR B O 1
ATOM 1856 N N . LEU B 1 123 ? 94.577 37.592 24.236 1.00 15.83 123 LEU B N 1
ATOM 1857 C CA . LEU B 1 123 ? 94.533 36.967 25.550 1.00 17.20 123 LEU B CA 1
ATOM 1858 C C . LEU B 1 123 ? 93.391 35.996 25.815 1.00 17.09 123 LEU B C 1
ATOM 1859 O O . LEU B 1 123 ? 92.226 36.313 25.600 1.00 17.30 123 LEU B O 1
ATOM 1864 N N . VAL B 1 124 ? 93.740 34.812 26.299 1.00 18.23 124 VAL B N 1
ATOM 1865 C CA . VAL B 1 124 ? 92.749 33.805 26.655 1.00 18.96 124 VAL B CA 1
ATOM 1866 C C . VAL B 1 124 ? 92.888 33.581 28.155 1.00 19.71 124 VAL B C 1
ATOM 1867 O O . VAL B 1 124 ? 93.967 33.231 28.642 1.00 17.86 124 VAL B O 1
ATOM 1871 N N . THR B 1 125 ? 91.801 33.803 28.886 1.00 18.22 125 THR B N 1
ATOM 1872 C CA . THR B 1 125 ? 91.813 33.624 30.331 1.00 19.88 125 THR B CA 1
ATOM 1873 C C . THR B 1 125 ? 90.857 32.516 30.734 1.00 19.92 125 THR B C 1
ATOM 1874 O O . THR B 1 125 ? 89.659 32.588 30.460 1.00 20.19 125 THR B O 1
ATOM 1878 N N . VAL B 1 126 ? 91.391 31.489 31.381 1.00 20.55 126 VAL B N 1
ATOM 1879 C CA . VAL B 1 126 ? 90.573 30.367 31.822 1.00 22.09 126 VAL B CA 1
ATOM 1880 C C . VAL B 1 126 ? 90.508 30.336 33.346 1.00 23.47 126 VAL B C 1
ATOM 1881 O O . VAL B 1 126 ? 91.489 29.989 34.002 1.00 22.95 126 VAL B O 1
ATOM 1885 N N . SER B 1 127 ? 89.360 30.710 33.906 1.00 26.33 127 SER B N 1
ATOM 1886 C CA . SER B 1 127 ? 89.181 30.694 35.358 1.00 28.84 127 SER B CA 1
ATOM 1887 C C . SER B 1 127 ? 87.701 30.651 35.735 1.00 29.96 127 SER B C 1
ATOM 1888 O O . SER B 1 127 ? 87.338 30.139 36.798 1.00 31.98 127 SER B O 1
#

B-factor: mean 20.4, std 8.18, range [2.0, 89.36]

Secondary structure (DSSP, 8-state):
--EEEEE---EE-TT--EEEEEEEES-TTS-GGGSEEEEEEE-TTS-EEEEEEE-TTT--EEE-TTTTTTEEEEEEGGGTEEEEEE-S--GGG-EEEEEEEESS--SS---GGG-SEE---EEEEE-/--EEEEE---EE-TT--EEEEEEEES-TTS-GGG-EEEEEEE-TTS--EEEEEE-TTTT-EEE-TTTBTTEEEEEEGGGTEEEEEE-S--GGG-EEEEEEEESS--SSS--GGG--EE---EEEEE-